Protein AF-A0A2J7TFN3-F1 (afdb_monomer_lite)

Radius of gyration: 22.94 Å; chains: 1; bounding box: 55×37×68 Å

Sequence (240 aa):
MAVKFVPRITWPKNELLLPPEYFGVTPPAGVAQGDIRYPNIVDVPEMMRLSPNTSAAQSGQLRIVDGLVTAAPTIRFADANAQWRRSSASGSEHGPWKFEFLGGDVFLDLEMAMYLAKSVDYNPKDDLSVQIFARIYEHELLHVLDEIDIATKWLPPQLLGEPTIGRYLVQGAPYVYGLGSSTALDQDFHDFIASIIVANVFNFWVTEKNRRARLRDAPAQYKIVQDQVDTLRQRQINRH

Secondary structure (DSSP, 8-state):
--EEEEEEEE-TT--SBP-HHHHT--PPTT--GGG-BPPEEE-HHHHHHH-TT--S--TT--S---EEEEEEEEEEETTHHHHEEEEESSSSTT--EEEEE--EEEEEEEEEEEEEEGGG---TT-HHHHHHHHHHHHHHHHHHHHHHHIIIIIHHHHHHHSHHHIIIIIS-PPEEE-SS-STTHHHHHHHHIIIIIIHHHHHHHHHHHHHHHHHHT-HHHHHHHHHHHHHHHHHHHTT-

Structure (mmCIF, N/CA/C/O backbone):
data_AF-A0A2J7TFN3-F1
#
_entry.id   AF-A0A2J7TFN3-F1
#
loop_
_atom_site.group_PDB
_atom_site.id
_atom_site.type_symbol
_atom_site.label_atom_id
_atom_site.label_alt_id
_atom_site.label_comp_id
_atom_site.label_asym_id
_atom_site.label_entity_id
_atom_site.label_seq_id
_atom_site.pdbx_PDB_ins_code
_atom_site.Cartn_x
_atom_site.Cartn_y
_atom_site.Cartn_z
_atom_site.occupancy
_atom_site.B_iso_or_equiv
_atom_site.auth_seq_id
_atom_site.auth_comp_id
_atom_site.auth_asym_id
_atom_site.auth_atom_id
_atom_site.pdbx_PDB_model_num
ATOM 1 N N . MET A 1 1 ? 10.624 -12.296 -22.489 1.00 60.09 1 MET A N 1
ATOM 2 C CA . MET A 1 1 ? 9.805 -12.840 -21.381 1.00 60.09 1 MET A CA 1
ATOM 3 C C . MET A 1 1 ? 8.914 -11.714 -20.874 1.00 60.09 1 MET A C 1
ATOM 5 O O . MET A 1 1 ? 9.323 -10.570 -21.000 1.00 60.09 1 MET A O 1
ATOM 9 N N . ALA A 1 2 ? 7.706 -11.996 -20.380 1.00 85.12 2 ALA A N 1
ATOM 10 C CA . ALA A 1 2 ? 6.790 -10.943 -19.924 1.00 85.12 2 ALA A CA 1
ATOM 11 C C . ALA A 1 2 ? 7.189 -10.404 -18.537 1.00 85.12 2 ALA A C 1
ATOM 13 O O . ALA A 1 2 ? 7.760 -11.137 -17.727 1.00 85.12 2 ALA A O 1
ATOM 14 N N . VAL A 1 3 ? 6.884 -9.133 -18.268 1.00 94.44 3 VAL A N 1
ATOM 15 C CA . VAL A 1 3 ? 6.904 -8.577 -16.909 1.00 94.44 3 VAL A CA 1
ATOM 16 C C . VAL A 1 3 ? 5.759 -9.163 -16.088 1.00 94.44 3 VAL A C 1
ATOM 18 O O . VAL A 1 3 ? 4.654 -9.352 -16.602 1.00 94.44 3 VAL A O 1
ATOM 21 N N . LYS A 1 4 ? 6.003 -9.414 -14.802 1.00 95.19 4 LYS A N 1
ATOM 22 C CA . LYS A 1 4 ? 4.954 -9.759 -13.841 1.00 95.19 4 LYS A CA 1
ATOM 23 C C . LYS A 1 4 ? 5.054 -8.850 -12.625 1.00 95.19 4 LYS A C 1
ATOM 25 O O . LYS A 1 4 ? 6.059 -8.858 -11.923 1.00 95.19 4 LYS A O 1
ATOM 30 N N . PHE A 1 5 ? 3.995 -8.094 -12.357 1.00 96.31 5 PHE A N 1
ATOM 31 C CA . PHE A 1 5 ? 3.886 -7.318 -11.126 1.00 96.31 5 PHE A CA 1
ATOM 32 C C . PHE A 1 5 ? 3.407 -8.225 -9.994 1.00 96.31 5 PHE A C 1
ATOM 34 O O . PHE A 1 5 ? 2.330 -8.817 -10.082 1.00 96.31 5 PHE A O 1
ATOM 41 N N . VAL A 1 6 ? 4.225 -8.364 -8.953 1.00 96.81 6 VAL A N 1
ATOM 42 C CA . VAL A 1 6 ? 3.970 -9.267 -7.828 1.00 96.81 6 VAL A CA 1
ATOM 43 C C . VAL A 1 6 ? 3.777 -8.435 -6.561 1.00 96.81 6 VAL A C 1
ATOM 45 O O . VAL A 1 6 ? 4.758 -7.906 -6.036 1.00 96.81 6 VAL A O 1
ATOM 48 N N . PRO A 1 7 ? 2.543 -8.295 -6.055 1.00 96.00 7 PRO A N 1
ATOM 49 C CA . PRO A 1 7 ? 2.302 -7.577 -4.812 1.00 96.00 7 PRO A CA 1
ATOM 50 C C . PRO A 1 7 ? 2.883 -8.340 -3.622 1.00 96.00 7 PRO A C 1
ATOM 52 O O . PRO A 1 7 ? 2.786 -9.567 -3.544 1.00 96.00 7 PRO A O 1
ATOM 55 N N . ARG A 1 8 ? 3.464 -7.605 -2.676 1.00 95.44 8 ARG A N 1
ATOM 56 C CA . ARG A 1 8 ? 3.967 -8.136 -1.409 1.00 95.44 8 ARG A CA 1
ATOM 57 C C . ARG A 1 8 ? 3.615 -7.176 -0.290 1.00 95.44 8 ARG A C 1
ATOM 59 O O . ARG A 1 8 ? 4.157 -6.084 -0.225 1.00 95.44 8 ARG A O 1
ATOM 66 N N . ILE A 1 9 ? 2.728 -7.599 0.597 1.00 95.06 9 ILE A N 1
ATOM 67 C CA . ILE A 1 9 ? 2.309 -6.800 1.747 1.00 95.06 9 ILE A CA 1
ATOM 68 C C . ILE A 1 9 ? 3.078 -7.280 2.974 1.00 95.06 9 ILE A C 1
ATOM 70 O O . ILE A 1 9 ? 3.187 -8.486 3.211 1.00 95.06 9 ILE A O 1
ATOM 74 N N . THR A 1 10 ? 3.635 -6.347 3.739 1.00 95.62 10 THR A N 1
ATOM 75 C CA . THR A 1 10 ? 4.372 -6.641 4.971 1.00 95.62 10 THR A CA 1
ATOM 76 C C . THR A 1 10 ? 3.932 -5.721 6.099 1.00 95.62 10 THR A C 1
ATOM 78 O O . THR A 1 10 ? 3.467 -4.608 5.877 1.00 95.62 10 THR A O 1
ATOM 81 N N . TRP A 1 11 ? 4.099 -6.197 7.332 1.00 96.94 11 TRP A N 1
ATOM 82 C CA . TRP A 1 11 ? 3.678 -5.501 8.548 1.00 96.94 11 TRP A CA 1
ATOM 83 C C . TRP A 1 11 ? 4.830 -5.399 9.555 1.00 96.94 11 TRP A C 1
ATOM 85 O O . TRP A 1 11 ? 4.718 -5.909 10.670 1.00 96.94 11 TRP A O 1
ATOM 95 N N . PRO A 1 12 ? 5.964 -4.771 9.191 1.00 94.50 12 PRO A N 1
ATOM 96 C CA . PRO A 1 12 ? 7.177 -4.801 10.014 1.00 94.50 12 PRO A CA 1
ATOM 97 C C . PRO A 1 12 ? 7.008 -4.119 11.380 1.00 94.50 12 PRO A C 1
ATOM 99 O O . PRO A 1 12 ? 7.827 -4.308 12.271 1.00 94.50 12 PRO A O 1
ATOM 102 N N . LYS A 1 13 ? 5.958 -3.305 11.550 1.00 92.88 13 LYS A N 1
ATOM 103 C CA . LYS A 1 13 ? 5.662 -2.579 12.792 1.00 92.88 13 LYS A CA 1
ATOM 104 C C . LYS A 1 13 ? 4.459 -3.134 13.553 1.00 92.88 13 LYS A C 1
ATOM 106 O O . LYS A 1 13 ? 4.170 -2.637 14.632 1.00 92.88 13 LYS A O 1
ATOM 111 N N . ASN A 1 14 ? 3.742 -4.115 13.009 1.00 95.19 14 ASN A N 1
ATOM 112 C CA . ASN A 1 14 ? 2.537 -4.685 13.613 1.00 95.19 14 ASN A CA 1
ATOM 113 C C . ASN A 1 14 ? 2.568 -6.216 13.465 1.00 95.19 14 ASN A C 1
ATOM 115 O O . ASN A 1 14 ? 1.788 -6.811 12.723 1.00 95.19 14 ASN A O 1
ATOM 119 N N . GLU A 1 15 ? 3.517 -6.865 14.142 1.00 91.31 15 GLU A N 1
ATOM 120 C CA . GLU A 1 15 ? 3.746 -8.309 13.991 1.00 91.31 15 GLU A CA 1
ATOM 121 C C . GLU A 1 15 ? 2.626 -9.157 14.609 1.00 91.31 15 GLU A C 1
ATOM 123 O O . GLU A 1 15 ? 2.295 -10.227 14.094 1.00 91.31 15 GLU A O 1
ATOM 128 N N . LEU A 1 16 ? 2.010 -8.663 15.686 1.00 94.31 16 LEU A N 1
ATOM 129 C CA . LEU A 1 16 ? 0.957 -9.369 16.405 1.00 94.31 16 LEU A CA 1
ATOM 130 C C . LEU A 1 16 ? -0.357 -9.344 15.621 1.00 94.31 16 LEU A C 1
ATOM 132 O O . LEU A 1 16 ? -0.774 -8.307 15.107 1.00 94.31 16 LEU A O 1
ATOM 136 N N . LEU A 1 17 ? -1.030 -10.491 15.565 1.00 95.06 17 LEU A N 1
ATOM 137 C CA . LEU A 1 17 ? -2.401 -10.582 15.075 1.00 95.06 17 LEU A CA 1
ATOM 138 C C . LEU A 1 17 ? -3.367 -10.181 16.187 1.00 95.06 17 LEU A C 1
ATOM 140 O O . LEU A 1 17 ? -3.150 -10.513 17.354 1.00 95.06 17 LEU A O 1
ATOM 144 N N . LEU A 1 18 ? -4.444 -9.495 15.819 1.00 93.00 18 LEU A N 1
ATOM 145 C CA . LEU A 1 18 ? -5.549 -9.222 16.725 1.00 93.00 18 LEU A CA 1
ATOM 146 C C . LEU A 1 18 ? -6.636 -10.287 16.506 1.00 93.00 18 LEU A C 1
ATOM 148 O O . LEU A 1 18 ? -7.056 -10.458 15.366 1.00 93.00 18 LEU A O 1
ATOM 152 N N . PRO A 1 19 ? -7.090 -11.010 17.548 1.00 92.06 19 PRO A N 1
ATOM 153 C CA . PRO A 1 19 ? -8.250 -11.899 17.460 1.00 92.06 19 PRO A CA 1
ATOM 154 C C . PRO A 1 19 ? -9.544 -11.061 17.496 1.00 92.06 19 PRO A C 1
ATOM 156 O O . PRO A 1 19 ? -9.939 -10.613 18.578 1.00 92.06 19 PRO A O 1
ATOM 159 N N . PRO A 1 20 ? -10.193 -10.774 16.349 1.00 89.94 20 PRO A N 1
ATOM 160 C CA . PRO A 1 20 ? -11.285 -9.797 16.280 1.00 89.94 20 PRO A CA 1
ATOM 161 C C . PRO A 1 20 ? -12.484 -10.171 17.161 1.00 89.94 20 PRO A C 1
ATOM 163 O O . PRO A 1 20 ? -13.108 -9.299 17.770 1.00 89.94 20 PRO A O 1
ATOM 166 N N . GLU A 1 21 ? -12.754 -11.466 17.311 1.00 90.75 21 GLU A N 1
ATOM 167 C CA . GLU A 1 21 ? -13.831 -12.009 18.133 1.00 90.75 21 GLU A CA 1
ATOM 168 C C . GLU A 1 21 ? -13.731 -11.624 19.616 1.00 90.75 21 GLU A C 1
ATOM 170 O O . GLU A 1 21 ? -14.761 -11.461 20.268 1.00 90.75 21 GLU A O 1
ATOM 175 N N . TYR A 1 22 ? -12.524 -11.413 20.154 1.00 88.06 22 TYR A N 1
ATOM 176 C CA . TYR A 1 22 ? -12.338 -11.025 21.560 1.00 88.06 22 TYR A CA 1
ATOM 177 C C . TYR A 1 22 ? -12.757 -9.583 21.838 1.00 88.06 22 TYR A C 1
ATOM 179 O O . TYR A 1 22 ? -13.051 -9.234 22.980 1.00 88.06 22 TYR A O 1
ATOM 187 N N . PHE A 1 23 ? -12.806 -8.761 20.793 1.00 89.50 23 PHE A N 1
ATOM 188 C CA . PHE A 1 23 ? -13.141 -7.344 20.872 1.00 89.50 23 PHE A CA 1
ATOM 189 C C . PHE A 1 23 ? -14.512 -7.037 20.263 1.00 89.50 23 PHE A C 1
ATOM 191 O O . PHE A 1 23 ? -14.943 -5.890 20.286 1.00 89.50 23 PHE A O 1
ATOM 198 N N . GLY A 1 24 ? -15.206 -8.042 19.713 1.00 89.88 24 GLY A N 1
ATOM 199 C CA . GLY A 1 24 ? -16.439 -7.826 18.955 1.00 89.88 24 GLY A CA 1
ATOM 200 C C . GLY A 1 24 ? -16.216 -7.055 17.651 1.00 89.88 24 GLY A C 1
ATOM 201 O O . GLY A 1 24 ? -17.143 -6.418 17.160 1.00 89.88 24 GLY A O 1
ATOM 202 N N . VAL A 1 25 ? -14.997 -7.093 17.106 1.00 92.44 25 VAL A N 1
ATOM 203 C CA . VAL A 1 25 ? -14.658 -6.488 15.815 1.00 92.44 25 VAL A CA 1
ATOM 204 C C . VAL A 1 25 ? -15.245 -7.346 14.702 1.00 92.44 25 VAL A C 1
ATOM 206 O O . VAL A 1 25 ? -15.079 -8.566 14.696 1.00 92.44 25 VAL A O 1
ATOM 209 N N . THR A 1 26 ? -15.873 -6.701 13.724 1.00 92.94 26 THR A N 1
ATOM 210 C CA . THR A 1 26 ? -16.338 -7.325 12.483 1.00 92.94 26 THR A CA 1
ATOM 211 C C . THR A 1 26 ? -15.432 -6.895 11.326 1.00 92.94 26 THR A C 1
ATOM 213 O O . THR A 1 26 ? -15.633 -5.815 10.765 1.00 92.94 26 THR A O 1
ATOM 216 N N . PRO A 1 27 ? -14.422 -7.703 10.942 1.00 91.88 27 PRO A N 1
ATOM 217 C CA . PRO A 1 27 ? -13.523 -7.341 9.856 1.00 91.88 27 PRO A CA 1
ATOM 218 C C . PRO A 1 27 ? -14.284 -7.151 8.535 1.00 91.88 27 PRO A C 1
ATOM 220 O O . PRO A 1 27 ? -15.170 -7.954 8.220 1.00 91.88 27 PRO A O 1
ATOM 223 N N . PRO A 1 28 ? -13.941 -6.133 7.728 1.00 91.62 28 PRO A N 1
ATOM 224 C CA . PRO A 1 28 ? -14.516 -5.960 6.403 1.00 91.62 28 PRO A CA 1
ATOM 225 C C . PRO A 1 28 ? -14.281 -7.189 5.520 1.00 91.62 28 PRO A C 1
ATOM 227 O O . PRO A 1 28 ? -13.204 -7.793 5.528 1.00 91.62 28 PRO A O 1
ATOM 230 N N . ALA A 1 29 ? -15.278 -7.535 4.703 1.00 90.06 29 ALA A N 1
ATOM 231 C CA . ALA A 1 29 ? -15.142 -8.621 3.743 1.00 90.06 29 ALA A CA 1
ATOM 232 C C . ALA A 1 29 ? -13.956 -8.360 2.798 1.00 90.06 29 ALA A C 1
ATOM 234 O O . ALA A 1 29 ? -13.870 -7.307 2.167 1.00 90.06 29 ALA A O 1
ATOM 235 N N . GLY A 1 30 ? -13.053 -9.336 2.686 1.00 87.56 30 GLY A N 1
ATOM 236 C CA . GLY A 1 30 ? -11.849 -9.236 1.858 1.00 87.56 30 GLY A CA 1
ATOM 237 C C . GLY A 1 30 ? -10.565 -8.908 2.623 1.00 87.56 30 GLY A C 1
ATOM 238 O O . GLY A 1 30 ? -9.495 -9.059 2.038 1.00 87.56 30 GLY A O 1
ATOM 239 N N . VAL A 1 31 ? -10.640 -8.543 3.908 1.00 91.50 31 VAL A N 1
ATOM 240 C CA . VAL A 1 31 ? -9.460 -8.501 4.787 1.00 91.50 31 VAL A CA 1
ATOM 241 C C . VAL A 1 31 ? -9.150 -9.923 5.252 1.00 91.50 31 VAL A C 1
ATOM 243 O O . VAL A 1 31 ? -9.994 -10.587 5.854 1.00 91.50 31 VAL A O 1
ATOM 246 N N . ALA A 1 32 ? -7.952 -10.422 4.946 1.00 92.31 32 ALA A N 1
ATOM 247 C CA . ALA A 1 32 ? -7.531 -11.747 5.385 1.00 92.31 32 ALA A CA 1
ATOM 248 C C . ALA A 1 32 ? -7.128 -11.730 6.866 1.00 92.31 32 ALA A C 1
ATOM 250 O O . ALA A 1 32 ? -6.640 -10.723 7.370 1.00 92.31 32 ALA A O 1
ATOM 251 N N . GLN A 1 33 ? -7.236 -12.873 7.553 1.00 91.31 33 GLN A N 1
ATOM 252 C CA . GLN A 1 33 ? -6.844 -12.992 8.967 1.00 91.31 33 GLN A CA 1
ATOM 253 C C . GLN A 1 33 ? -5.397 -12.532 9.222 1.00 91.31 33 GLN A C 1
ATOM 255 O O . GLN A 1 33 ? -5.099 -11.951 10.260 1.00 91.31 33 GLN A O 1
ATOM 260 N N . GLY A 1 34 ? -4.502 -12.765 8.256 1.00 92.56 34 GLY A N 1
ATOM 261 C CA . GLY A 1 34 ? -3.103 -12.340 8.318 1.00 92.56 34 GLY A CA 1
ATOM 262 C C . GLY A 1 34 ? -2.882 -10.827 8.212 1.00 92.56 34 GLY A C 1
ATOM 263 O O . GLY A 1 34 ? -1.758 -10.383 8.425 1.00 92.56 34 GLY A O 1
ATOM 264 N N . ASP A 1 35 ? -3.917 -10.044 7.911 1.00 93.81 35 ASP A N 1
ATOM 265 C CA . ASP A 1 35 ? -3.875 -8.581 7.809 1.00 93.81 35 ASP A CA 1
ATOM 266 C C . ASP A 1 35 ? -4.625 -7.888 8.957 1.00 93.81 35 ASP A C 1
ATOM 268 O O . ASP A 1 35 ? -4.591 -6.666 9.084 1.00 93.81 35 ASP A O 1
ATOM 272 N N . ILE A 1 36 ? -5.252 -8.667 9.844 1.00 95.44 36 ILE A N 1
ATOM 273 C CA . ILE A 1 36 ? -5.890 -8.178 11.069 1.00 95.44 36 ILE A CA 1
ATOM 274 C C . ILE A 1 36 ? -4.808 -8.068 12.147 1.00 95.44 36 ILE A C 1
ATOM 276 O O . ILE A 1 36 ? -4.563 -8.988 12.933 1.00 95.44 36 ILE A O 1
ATOM 280 N N . ARG A 1 37 ? -4.081 -6.948 12.128 1.00 95.94 37 ARG A N 1
ATOM 281 C CA . ARG A 1 37 ? -2.941 -6.705 13.019 1.00 95.94 37 ARG A CA 1
ATOM 282 C C . ARG A 1 37 ? -3.322 -5.929 14.265 1.00 95.94 37 ARG A C 1
ATOM 284 O O . ARG A 1 37 ? -4.143 -5.019 14.205 1.00 95.94 37 ARG A O 1
ATOM 291 N N . TYR A 1 38 ? -2.676 -6.239 15.382 1.00 94.94 38 TYR A N 1
ATOM 292 C CA . TYR A 1 38 ? -2.790 -5.424 16.582 1.00 94.94 38 TYR A CA 1
ATOM 293 C C . TYR A 1 38 ? -2.214 -4.025 16.305 1.00 94.94 38 TYR A C 1
ATOM 295 O O . TYR A 1 38 ? -1.090 -3.926 15.794 1.00 94.94 38 TYR A O 1
ATOM 303 N N . PRO A 1 39 ? -2.956 -2.944 16.592 1.00 95.19 39 PRO A N 1
ATOM 304 C CA . PRO A 1 39 ? -2.498 -1.597 16.300 1.00 95.19 39 PRO A CA 1
ATOM 305 C C . PRO A 1 39 ? -1.402 -1.170 17.278 1.00 95.19 39 PRO A C 1
ATOM 307 O O . PRO A 1 39 ? -1.379 -1.576 18.439 1.00 95.19 39 PRO A O 1
ATOM 310 N N . ASN A 1 40 ? -0.513 -0.293 16.829 1.00 95.38 40 ASN A N 1
ATOM 311 C CA . ASN A 1 40 ? 0.423 0.379 17.718 1.00 95.38 40 ASN A CA 1
ATOM 312 C C . ASN A 1 40 ? -0.313 1.494 18.459 1.00 95.38 40 ASN A C 1
ATOM 314 O O . ASN A 1 40 ? -0.828 2.420 17.833 1.00 95.38 40 ASN A O 1
ATOM 318 N N . ILE A 1 41 ? -0.351 1.417 19.786 1.00 94.69 41 ILE A N 1
ATOM 319 C CA . ILE A 1 41 ? -0.949 2.468 20.608 1.00 94.69 41 ILE A CA 1
ATOM 320 C C . ILE A 1 41 ? 0.064 3.596 20.782 1.00 94.69 41 ILE A C 1
ATOM 322 O O . ILE A 1 41 ? 1.162 3.383 21.298 1.00 94.69 41 ILE A O 1
ATOM 326 N N . VAL A 1 42 ? -0.304 4.798 20.349 1.00 92.88 42 VAL A N 1
ATOM 327 C CA . VAL A 1 42 ? 0.586 5.965 20.310 1.00 92.88 42 VAL A CA 1
ATOM 328 C C . VAL A 1 42 ? -0.085 7.200 20.905 1.00 92.88 42 VAL A C 1
ATOM 330 O O . VAL A 1 42 ? -1.311 7.295 20.989 1.00 92.88 42 VAL A O 1
ATOM 333 N N . ASP A 1 43 ? 0.713 8.158 21.367 1.00 89.00 43 ASP A N 1
ATOM 334 C CA . ASP A 1 43 ? 0.193 9.436 21.844 1.00 89.00 43 ASP A CA 1
ATOM 335 C C . ASP A 1 43 ? -0.120 10.404 20.686 1.00 89.00 43 ASP A C 1
ATOM 337 O O . ASP A 1 43 ? 0.184 10.153 19.519 1.00 89.00 43 ASP A O 1
ATOM 341 N N . VAL A 1 44 ? -0.789 11.517 21.005 1.00 82.50 44 VAL A N 1
ATOM 342 C CA . VAL A 1 44 ? -1.185 12.528 20.009 1.00 82.50 44 VAL A CA 1
ATOM 343 C C . VAL A 1 44 ? 0.026 13.150 19.291 1.00 82.50 44 VAL A C 1
ATOM 345 O O . VAL A 1 44 ? -0.040 13.277 18.067 1.00 82.50 44 VAL A O 1
ATOM 348 N N . PRO A 1 45 ? 1.131 13.520 19.976 1.00 84.25 45 PRO A N 1
ATOM 349 C CA . PRO A 1 45 ? 2.339 13.991 19.298 1.00 84.25 45 PRO A CA 1
ATOM 350 C C . PRO A 1 45 ? 2.879 13.006 18.258 1.00 84.25 45 PRO A C 1
ATOM 352 O O . PRO A 1 45 ? 3.194 13.414 17.138 1.00 84.25 45 PRO A O 1
ATOM 355 N N . GLU A 1 46 ? 2.945 11.717 18.590 1.00 88.00 46 GLU A N 1
ATOM 356 C CA . GLU A 1 46 ? 3.412 10.692 17.660 1.00 88.00 46 GLU A CA 1
ATOM 357 C C . GLU A 1 46 ? 2.430 10.493 16.495 1.00 88.00 46 GLU A C 1
ATOM 359 O O . GLU A 1 46 ? 2.863 10.446 15.344 1.00 88.00 46 GLU A O 1
ATOM 364 N N . MET A 1 47 ? 1.114 10.495 16.743 1.00 85.88 47 MET A N 1
ATOM 365 C CA . MET A 1 47 ? 0.099 10.480 15.673 1.00 85.88 47 MET A CA 1
ATOM 366 C C . MET A 1 47 ? 0.272 11.647 14.694 1.00 85.88 47 MET A C 1
ATOM 368 O O . MET A 1 47 ? 0.241 11.452 13.478 1.00 85.88 47 MET A O 1
ATOM 372 N N . MET A 1 48 ? 0.505 12.860 15.204 1.00 80.12 48 MET A N 1
ATOM 373 C CA . MET A 1 48 ? 0.753 14.037 14.367 1.00 80.12 48 MET A CA 1
ATOM 374 C C . MET A 1 48 ? 2.046 13.909 13.557 1.00 80.12 48 MET A C 1
ATOM 376 O O . MET A 1 48 ? 2.081 14.308 12.394 1.00 80.12 48 MET A O 1
ATOM 380 N N . ARG A 1 49 ? 3.102 13.332 14.143 1.00 84.31 49 ARG A N 1
ATOM 381 C CA . ARG A 1 49 ? 4.373 13.076 13.449 1.00 84.31 49 ARG A CA 1
ATOM 382 C C . ARG A 1 49 ? 4.213 12.053 12.324 1.00 84.31 49 ARG A C 1
ATOM 384 O O . ARG A 1 49 ? 4.839 12.196 11.276 1.00 84.31 49 ARG A O 1
ATOM 391 N N . LEU A 1 50 ? 3.389 11.030 12.541 1.00 83.00 50 LEU A N 1
ATOM 392 C CA . LEU A 1 50 ? 3.096 9.977 11.566 1.00 83.00 50 LEU A CA 1
ATOM 393 C C . LEU A 1 50 ? 2.146 10.445 10.450 1.00 83.00 50 LEU A C 1
ATOM 395 O O . LEU A 1 50 ? 2.155 9.861 9.367 1.00 83.00 50 LEU A O 1
ATOM 399 N N . SER A 1 51 ? 1.385 11.521 10.680 1.00 75.25 51 SER A N 1
ATOM 400 C CA . SER A 1 51 ? 0.477 12.143 9.710 1.00 75.25 51 SER A CA 1
ATOM 401 C C . SER A 1 51 ? 0.857 13.611 9.417 1.00 75.25 51 SER A C 1
ATOM 403 O O . SER A 1 51 ? 0.113 14.544 9.737 1.00 75.25 51 SER A O 1
ATOM 405 N N . PRO A 1 52 ? 2.005 13.872 8.764 1.00 54.53 52 PRO A N 1
ATOM 406 C CA . PRO A 1 52 ? 2.492 15.237 8.537 1.00 54.53 52 PRO A CA 1
ATOM 407 C C . PRO A 1 52 ? 1.590 16.084 7.616 1.00 54.53 52 PRO A C 1
ATOM 409 O O . PRO A 1 52 ? 1.706 17.304 7.601 1.00 54.53 52 PRO A O 1
ATOM 412 N N . ASN A 1 53 ? 0.653 15.467 6.882 1.00 48.59 53 ASN A N 1
ATOM 413 C CA . ASN A 1 53 ? -0.279 16.160 5.980 1.00 48.59 53 ASN A CA 1
ATOM 414 C C . ASN A 1 53 ? -1.664 16.441 6.589 1.00 48.59 53 ASN A C 1
ATOM 416 O O . ASN A 1 53 ? -2.502 17.041 5.922 1.00 48.59 53 ASN A O 1
ATOM 420 N N . THR A 1 54 ? -1.916 16.073 7.850 1.00 48.91 54 THR A N 1
ATOM 421 C CA . THR A 1 54 ? -3.113 16.553 8.581 1.00 48.91 54 THR A CA 1
ATOM 422 C C . THR A 1 54 ? -2.946 17.977 9.130 1.00 48.91 54 THR A C 1
ATOM 424 O O . THR A 1 54 ? -3.841 18.520 9.775 1.00 48.91 54 THR A O 1
ATOM 427 N N . SER A 1 55 ? -1.812 18.624 8.849 1.00 32.72 55 SER A N 1
ATOM 428 C CA . SER A 1 55 ? -1.477 19.986 9.267 1.00 32.72 55 SER A CA 1
ATOM 429 C C . SER A 1 55 ? -2.074 21.062 8.351 1.00 32.72 55 SER A C 1
ATOM 431 O O . SER A 1 55 ? -1.348 21.819 7.720 1.00 32.72 55 SER A O 1
ATOM 433 N N . ALA A 1 56 ? -3.399 21.154 8.291 1.00 32.97 56 ALA A N 1
ATOM 434 C CA . ALA A 1 56 ? -4.127 22.404 8.068 1.00 32.97 56 ALA A CA 1
ATOM 435 C C . ALA A 1 56 ? -5.609 22.108 8.276 1.00 32.97 56 ALA A C 1
ATOM 437 O O . ALA A 1 56 ? -6.232 21.444 7.453 1.00 32.97 56 ALA A O 1
ATOM 438 N N . ALA A 1 57 ? -6.168 22.613 9.374 1.00 35.38 57 ALA A N 1
ATOM 439 C CA . ALA A 1 57 ? -7.601 22.642 9.604 1.00 35.38 57 ALA A CA 1
ATOM 440 C C . ALA A 1 57 ? -8.289 23.416 8.465 1.00 35.38 57 ALA A C 1
ATOM 442 O O . ALA A 1 57 ? -8.488 24.628 8.541 1.00 35.38 57 ALA A O 1
ATOM 443 N N . GLN A 1 58 ? -8.646 22.717 7.389 1.00 31.36 58 GLN A N 1
ATOM 444 C CA . GLN A 1 58 ? -9.715 23.152 6.510 1.00 31.36 58 GLN A CA 1
ATOM 445 C C . GLN A 1 58 ? -11.009 22.928 7.290 1.00 31.36 58 GLN A C 1
ATOM 447 O O . GLN A 1 58 ? -11.278 21.834 7.789 1.00 31.36 58 GLN A O 1
ATOM 452 N N . SER A 1 59 ? -11.748 24.016 7.485 1.00 33.75 59 SER A N 1
ATOM 453 C CA . SER A 1 59 ? -12.998 24.090 8.239 1.00 33.75 59 SER A CA 1
ATOM 454 C C . SER A 1 59 ? -13.880 22.853 8.013 1.00 33.75 59 SER A C 1
ATOM 456 O O . SER A 1 59 ? -14.397 22.669 6.911 1.00 33.75 59 SER A O 1
ATOM 458 N N . GLY A 1 60 ? -14.047 22.017 9.044 1.00 36.88 60 GLY A N 1
ATOM 459 C CA . GLY A 1 60 ? -14.911 20.830 8.997 1.00 36.88 60 GLY A CA 1
ATOM 460 C C . GLY A 1 60 ? -14.257 19.497 9.376 1.00 36.88 60 GLY A C 1
ATOM 461 O O . GLY A 1 60 ? -14.977 18.509 9.493 1.00 36.88 60 GLY A O 1
ATOM 462 N N . GLN A 1 61 ? -12.939 19.443 9.589 1.00 38.19 61 GLN A N 1
ATOM 463 C CA . GLN A 1 61 ? -12.263 18.244 10.104 1.00 38.19 61 GLN A CA 1
ATOM 464 C C . GLN A 1 61 ? -12.176 18.219 11.640 1.00 38.19 61 GLN A C 1
ATOM 466 O O . GLN A 1 61 ? -12.225 19.254 12.305 1.00 38.19 61 GLN A O 1
ATOM 471 N N . LEU A 1 62 ? -12.094 17.002 12.182 1.00 41.97 62 LEU A N 1
ATOM 472 C CA . LEU A 1 62 ? -12.064 16.659 13.603 1.00 41.97 62 LEU A CA 1
ATOM 473 C C . LEU A 1 62 ? -11.078 17.456 14.461 1.00 41.97 62 LEU A C 1
ATOM 475 O O . LEU A 1 62 ? -10.026 17.906 14.020 1.00 41.97 62 LEU A O 1
ATOM 479 N N . ARG A 1 63 ? -11.378 17.469 15.763 1.00 46.06 63 ARG A N 1
ATOM 480 C CA . ARG A 1 63 ? -10.491 17.958 16.821 1.00 46.06 63 ARG A CA 1
ATOM 481 C C . ARG A 1 63 ? -9.352 16.973 17.172 1.00 46.06 63 ARG A C 1
ATOM 483 O O . ARG A 1 63 ? -8.357 17.428 17.725 1.00 46.06 63 ARG A O 1
ATOM 490 N N . ILE A 1 64 ? -9.490 15.663 16.895 1.00 58.75 64 ILE A N 1
ATOM 491 C CA . ILE A 1 64 ? -8.523 14.586 17.227 1.00 58.75 64 ILE A CA 1
ATOM 492 C C . ILE A 1 64 ? -8.630 13.450 16.189 1.00 58.75 64 ILE A C 1
ATOM 494 O O . ILE A 1 64 ? -9.741 13.030 15.890 1.00 58.75 64 ILE A O 1
ATOM 498 N N . VAL A 1 65 ? -7.503 12.950 15.665 1.00 69.31 65 VAL A N 1
ATOM 499 C CA . VAL A 1 65 ? -7.428 11.736 14.824 1.00 69.31 65 VAL A CA 1
ATOM 500 C C . VAL A 1 65 ? -7.216 10.525 15.735 1.00 69.31 65 VAL A C 1
ATOM 502 O O . VAL A 1 65 ? -6.175 10.424 16.380 1.00 69.31 65 VAL A O 1
ATOM 505 N N . ASP A 1 66 ? -8.204 9.633 15.807 1.00 82.75 66 ASP A N 1
ATOM 506 C CA . ASP A 1 66 ? -8.209 8.489 16.732 1.00 82.75 66 ASP A CA 1
ATOM 507 C C . ASP A 1 66 ? -7.529 7.220 16.157 1.00 82.75 66 ASP A C 1
ATOM 509 O O . ASP A 1 66 ? -7.140 6.334 16.921 1.00 82.75 66 ASP A O 1
ATOM 513 N N . GLY A 1 67 ? -7.325 7.150 14.836 1.00 87.81 67 GLY A N 1
ATOM 514 C CA . GLY A 1 67 ? -6.689 6.028 14.139 1.00 87.81 67 GLY A CA 1
ATOM 515 C C . GLY A 1 67 ? -5.974 6.450 12.852 1.00 87.81 67 GLY A C 1
ATOM 516 O O . GLY A 1 67 ? -6.262 7.506 12.285 1.00 87.81 67 GLY A O 1
ATOM 517 N N . LEU A 1 68 ? -4.959 5.677 12.458 1.00 90.00 68 LEU A N 1
ATOM 518 C CA . LEU A 1 68 ? -4.157 5.915 11.259 1.00 90.00 68 LEU A CA 1
ATOM 519 C C . LEU A 1 68 ? -3.599 4.602 10.700 1.00 90.00 68 LEU A C 1
ATOM 521 O O . LEU A 1 68 ? -2.836 3.900 11.369 1.00 90.00 68 LEU A O 1
ATOM 525 N N . VAL A 1 69 ? -3.859 4.348 9.419 1.00 91.94 69 VAL A N 1
ATOM 526 C CA . VAL A 1 69 ? -3.133 3.356 8.617 1.00 91.94 69 VAL A CA 1
ATOM 527 C C . VAL A 1 69 ? -2.133 4.059 7.705 1.00 91.94 69 VAL A C 1
ATOM 529 O O . VAL A 1 69 ? -2.483 4.941 6.918 1.00 91.94 69 VAL A O 1
ATOM 532 N N . THR A 1 70 ? -0.868 3.653 7.788 1.00 91.94 70 THR A N 1
ATOM 533 C CA . THR A 1 70 ? 0.183 4.101 6.874 1.00 91.94 70 THR A CA 1
ATOM 534 C C . THR A 1 70 ? 0.605 2.972 5.950 1.00 91.94 70 THR A C 1
ATOM 536 O O . THR A 1 70 ? 0.550 1.791 6.293 1.00 91.94 70 THR A O 1
ATOM 539 N N . ALA A 1 71 ? 1.019 3.363 4.751 1.00 92.06 71 ALA A N 1
ATOM 540 C CA . ALA A 1 71 ? 1.489 2.458 3.724 1.00 92.06 71 ALA A CA 1
ATOM 541 C C . ALA A 1 71 ? 2.658 3.121 2.993 1.00 92.06 71 ALA A C 1
ATOM 543 O O . ALA A 1 71 ? 2.535 4.261 2.531 1.00 92.06 71 ALA A O 1
ATOM 544 N N . ALA A 1 72 ? 3.787 2.422 2.928 1.00 91.31 72 ALA A N 1
ATOM 545 C CA . ALA A 1 72 ? 5.000 2.848 2.247 1.00 91.31 72 ALA A CA 1
ATOM 546 C C . ALA A 1 72 ? 5.255 1.902 1.065 1.00 91.31 72 ALA A C 1
ATOM 548 O O . ALA A 1 72 ? 5.843 0.831 1.243 1.00 91.31 72 ALA A O 1
ATOM 549 N N . PRO A 1 73 ? 4.763 2.246 -0.137 1.00 91.81 73 PRO A N 1
ATOM 550 C CA . PRO A 1 73 ? 5.017 1.440 -1.314 1.00 91.81 73 PRO A CA 1
ATOM 551 C C . PRO A 1 73 ? 6.486 1.586 -1.728 1.00 91.81 73 PRO A C 1
ATOM 553 O O . PRO A 1 73 ? 7.069 2.668 -1.670 1.00 91.81 73 PRO A O 1
ATOM 556 N N . THR A 1 74 ? 7.076 0.499 -2.199 1.00 93.62 74 THR A N 1
ATOM 557 C CA . THR A 1 74 ? 8.397 0.439 -2.819 1.00 93.62 74 THR A CA 1
ATOM 558 C C . THR A 1 74 ? 8.364 -0.548 -3.981 1.00 93.62 74 THR A C 1
ATOM 560 O O . THR A 1 74 ? 7.442 -1.355 -4.122 1.00 93.62 74 THR A O 1
ATOM 563 N N . ILE A 1 75 ? 9.354 -0.453 -4.864 1.00 94.25 75 ILE A N 1
ATOM 564 C CA . ILE A 1 75 ? 9.463 -1.335 -6.023 1.00 94.25 75 ILE A CA 1
ATOM 565 C C . ILE A 1 75 ? 10.819 -1.992 -6.001 1.00 94.25 75 ILE A C 1
ATOM 567 O O . ILE A 1 75 ? 11.840 -1.332 -5.800 1.00 94.25 75 ILE A O 1
ATOM 571 N N . ARG A 1 76 ? 10.827 -3.292 -6.273 1.00 94.25 76 ARG A N 1
ATOM 572 C CA . ARG A 1 76 ? 12.054 -4.067 -6.348 1.00 94.25 76 ARG A CA 1
ATOM 573 C C . ARG A 1 76 ? 12.008 -5.024 -7.525 1.00 94.25 76 ARG A C 1
ATOM 575 O O . ARG A 1 76 ? 11.064 -5.786 -7.697 1.00 94.25 76 ARG A O 1
ATOM 582 N N . PHE A 1 77 ? 13.067 -5.014 -8.315 1.00 94.62 77 PHE A N 1
ATOM 583 C CA . PHE A 1 77 ? 13.303 -6.016 -9.347 1.00 94.62 77 PHE A CA 1
ATOM 584 C C . PHE A 1 77 ? 13.840 -7.291 -8.683 1.00 94.62 77 PHE A C 1
ATOM 586 O O . PHE A 1 77 ? 14.662 -7.203 -7.769 1.00 94.62 77 PHE A O 1
ATOM 593 N N . ALA A 1 78 ? 13.346 -8.462 -9.086 1.00 94.62 78 ALA A N 1
ATOM 594 C CA . ALA A 1 78 ? 13.784 -9.749 -8.545 1.00 94.62 78 ALA A CA 1
ATOM 595 C C . ALA A 1 78 ? 15.299 -9.972 -8.668 1.00 94.62 78 ALA A C 1
ATOM 597 O O . ALA A 1 78 ? 15.930 -10.409 -7.710 1.00 94.62 78 ALA A O 1
ATOM 598 N N . ASP A 1 79 ? 15.865 -9.618 -9.818 1.00 93.62 79 ASP A N 1
ATOM 599 C CA . ASP A 1 79 ? 17.299 -9.552 -10.074 1.00 93.62 79 ASP A CA 1
ATOM 600 C C . ASP A 1 79 ? 17.547 -8.426 -11.082 1.00 93.62 79 ASP A C 1
ATOM 602 O O . ASP A 1 79 ? 17.476 -8.619 -12.294 1.00 93.62 79 ASP A O 1
ATOM 606 N N . ALA A 1 80 ? 17.814 -7.218 -10.585 1.00 90.12 80 ALA A N 1
ATOM 607 C CA . ALA A 1 80 ? 17.999 -6.054 -11.448 1.00 90.12 80 ALA A CA 1
ATOM 608 C C . ALA A 1 80 ? 19.100 -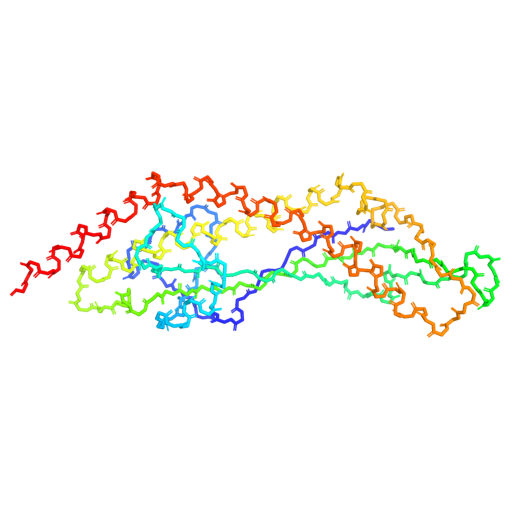6.262 -12.507 1.00 90.12 80 ALA A C 1
ATOM 610 O O . ALA A 1 80 ? 18.966 -5.750 -13.616 1.00 90.12 80 ALA A O 1
ATOM 611 N N . ASN A 1 81 ? 20.146 -7.038 -12.203 1.00 89.38 81 ASN A N 1
ATOM 612 C CA . ASN A 1 81 ? 21.258 -7.274 -13.124 1.00 89.38 81 ASN A CA 1
ATOM 613 C C . ASN A 1 81 ? 20.891 -8.274 -14.226 1.00 89.38 81 ASN A C 1
ATOM 615 O O . ASN A 1 81 ? 21.322 -8.112 -15.365 1.00 89.38 81 ASN A O 1
ATOM 619 N N . ALA A 1 82 ? 20.079 -9.286 -13.913 1.00 92.06 82 ALA A N 1
ATOM 620 C CA . ALA A 1 82 ? 19.572 -10.224 -14.915 1.00 92.06 82 ALA A CA 1
ATOM 621 C C . ALA A 1 82 ? 18.387 -9.661 -15.716 1.00 92.06 82 ALA A C 1
ATOM 623 O O . ALA A 1 82 ? 18.156 -10.065 -16.855 1.00 92.06 82 ALA A O 1
ATOM 624 N N . GLN A 1 83 ? 17.624 -8.735 -15.133 1.00 95.06 83 GLN A N 1
ATOM 625 C CA . GLN A 1 83 ? 16.418 -8.177 -15.744 1.00 95.06 83 GLN A CA 1
ATOM 626 C C . GLN A 1 83 ? 16.683 -6.946 -16.610 1.00 95.06 83 GLN A C 1
ATOM 628 O O . GLN A 1 83 ? 15.832 -6.599 -17.426 1.00 95.06 83 GLN A O 1
ATOM 633 N N . TRP A 1 84 ? 17.837 -6.290 -16.469 1.00 93.62 84 TRP A N 1
ATOM 634 C CA . TRP A 1 84 ? 18.183 -5.104 -17.246 1.00 93.62 84 TRP A CA 1
ATOM 635 C C . TRP A 1 84 ? 19.463 -5.302 -18.042 1.00 93.62 84 TRP A C 1
ATOM 637 O O . TRP A 1 84 ? 20.537 -5.548 -17.500 1.00 93.62 84 TRP A O 1
ATOM 647 N N . ARG A 1 85 ? 19.365 -5.094 -19.353 1.00 92.06 85 ARG A N 1
ATOM 648 C CA . ARG A 1 85 ? 20.521 -4.993 -20.236 1.00 92.06 85 ARG A CA 1
ATOM 649 C C . ARG A 1 85 ? 20.934 -3.537 -20.376 1.00 92.06 85 ARG A C 1
ATOM 651 O O . ARG A 1 85 ? 20.150 -2.702 -20.826 1.00 92.06 85 ARG A O 1
ATOM 658 N N . ARG A 1 86 ? 22.197 -3.260 -20.063 1.00 89.31 86 ARG A N 1
ATOM 659 C CA . ARG A 1 86 ? 22.857 -1.977 -20.326 1.00 89.31 86 ARG A CA 1
ATOM 660 C C . ARG A 1 86 ? 23.846 -2.174 -21.464 1.00 89.31 86 ARG A C 1
ATOM 662 O O . ARG A 1 86 ? 24.670 -3.081 -21.415 1.00 89.31 86 ARG A O 1
ATOM 669 N N . SER A 1 87 ? 23.729 -1.389 -22.527 1.00 87.31 87 SER A N 1
ATOM 670 C CA . SER A 1 87 ? 24.592 -1.537 -23.707 1.00 87.31 87 SER A CA 1
ATOM 671 C C . SER A 1 87 ? 24.752 -0.220 -24.448 1.00 87.31 87 SER A C 1
ATOM 673 O O . SER A 1 87 ? 23.966 0.701 -24.249 1.00 87.31 87 SER A O 1
ATOM 675 N N . SER A 1 88 ? 25.761 -0.122 -25.31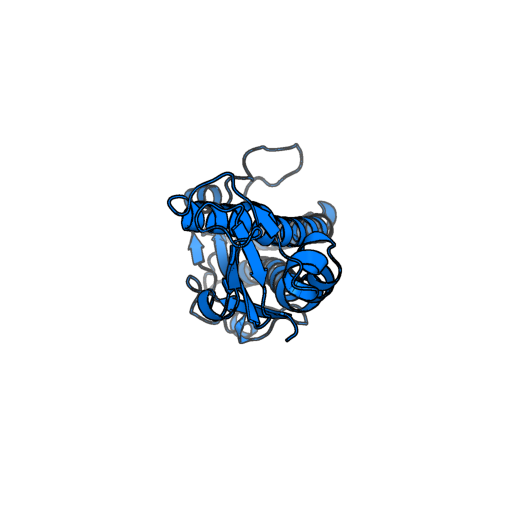0 1.00 84.31 88 SER A N 1
ATOM 676 C CA . SER A 1 88 ? 25.893 1.033 -26.193 1.00 84.31 88 SER A CA 1
ATOM 677 C C . SER A 1 88 ? 24.788 1.025 -27.250 1.00 84.31 88 SER A C 1
ATOM 679 O O . SER A 1 88 ? 24.524 0.006 -27.892 1.00 84.31 88 SER A O 1
ATOM 681 N N . ALA A 1 89 ? 24.133 2.165 -27.437 1.00 82.25 89 ALA A N 1
ATOM 682 C CA . ALA A 1 89 ? 23.153 2.375 -28.493 1.00 82.25 89 ALA A CA 1
ATOM 683 C C . ALA A 1 89 ? 23.819 2.607 -29.860 1.00 82.25 89 ALA A C 1
ATOM 685 O O . ALA A 1 89 ? 23.222 2.267 -30.878 1.00 82.25 89 ALA A O 1
ATOM 686 N N . SER A 1 90 ? 25.047 3.139 -29.889 1.00 79.69 90 SER A N 1
ATOM 687 C CA . SER A 1 90 ? 25.827 3.389 -31.115 1.00 79.69 90 SER A CA 1
ATOM 688 C C . SER A 1 90 ? 26.824 2.274 -31.452 1.00 79.69 90 SER A C 1
ATOM 690 O O . SER A 1 90 ? 27.402 2.279 -32.535 1.00 79.69 90 SER A O 1
ATOM 692 N N . GLY A 1 91 ? 27.063 1.343 -30.523 1.00 73.75 91 GLY A N 1
ATOM 693 C CA . GLY A 1 91 ? 28.159 0.372 -30.606 1.00 73.75 91 GLY A CA 1
ATOM 694 C C . GLY A 1 91 ? 29.522 0.931 -30.171 1.00 73.75 91 GLY A C 1
ATOM 695 O O . GLY A 1 91 ? 30.494 0.185 -30.152 1.00 73.75 91 GLY A O 1
ATOM 696 N N . SER A 1 92 ? 29.597 2.212 -29.792 1.00 74.25 92 SER A N 1
ATOM 697 C CA . SER A 1 92 ? 30.790 2.851 -29.221 1.00 74.25 92 SER A CA 1
ATOM 698 C C . SER A 1 92 ? 30.888 2.639 -27.708 1.00 74.25 92 SER A C 1
ATOM 700 O O . SER A 1 92 ? 29.872 2.686 -27.013 1.00 74.25 92 SER A O 1
ATOM 702 N N . GLU A 1 93 ? 32.102 2.513 -27.169 1.00 69.44 93 GLU A N 1
ATOM 703 C CA . GLU A 1 93 ? 32.365 2.527 -25.715 1.00 69.44 93 GLU A CA 1
ATOM 704 C C . GLU A 1 93 ? 32.036 3.882 -25.057 1.00 69.44 93 GLU A C 1
ATOM 706 O O . GLU A 1 93 ? 31.935 3.992 -23.835 1.00 69.44 93 GLU A O 1
ATOM 711 N N . HIS A 1 94 ? 31.811 4.911 -25.877 1.00 70.62 94 HIS A N 1
ATOM 712 C CA . HIS A 1 94 ? 31.510 6.282 -25.474 1.00 70.62 94 HIS A CA 1
ATOM 713 C C . HIS A 1 94 ? 30.016 6.637 -25.632 1.00 70.62 94 HIS A C 1
ATOM 715 O O . HIS A 1 94 ? 29.646 7.798 -25.747 1.00 70.62 94 HIS A O 1
ATOM 721 N N . GLY A 1 95 ? 29.118 5.648 -25.659 1.00 70.19 95 GLY A N 1
ATOM 722 C CA . GLY A 1 95 ? 27.669 5.879 -25.715 1.00 70.19 95 GLY A CA 1
ATOM 723 C C . GLY A 1 95 ? 27.150 6.453 -27.052 1.00 70.19 95 GLY A C 1
ATOM 724 O O . GLY A 1 95 ? 27.864 6.425 -28.061 1.00 70.19 95 GLY A O 1
ATOM 725 N N . PRO A 1 96 ? 25.896 6.950 -27.116 1.00 80.38 96 PRO A N 1
ATOM 726 C CA . PRO A 1 96 ? 24.880 6.959 -26.055 1.00 80.38 96 PRO A CA 1
ATOM 727 C C . PRO A 1 96 ? 24.571 5.553 -25.539 1.00 80.38 96 PRO A C 1
ATOM 729 O O . PRO A 1 96 ? 24.741 4.576 -26.266 1.00 80.38 96 PRO A O 1
ATOM 732 N N . TRP A 1 97 ? 24.144 5.436 -24.287 1.00 85.12 97 TRP A N 1
ATOM 733 C CA . TRP A 1 97 ? 23.803 4.151 -23.681 1.00 85.12 97 TRP A CA 1
ATOM 734 C C . TRP A 1 97 ? 22.321 3.847 -23.860 1.00 85.12 97 TRP A C 1
ATOM 736 O O . TRP A 1 97 ? 21.499 4.743 -24.042 1.00 85.12 97 TRP A O 1
ATOM 746 N N . LYS A 1 98 ? 21.967 2.565 -23.821 1.00 90.00 98 LYS A N 1
ATOM 747 C CA . LYS A 1 98 ? 20.582 2.108 -23.770 1.00 90.00 98 LYS A CA 1
ATOM 748 C C . LYS A 1 98 ? 20.357 1.141 -22.619 1.00 90.00 98 LYS A C 1
ATOM 750 O O . LYS A 1 98 ? 21.186 0.261 -22.366 1.00 90.00 98 LYS A O 1
ATOM 755 N N . PHE A 1 99 ? 19.205 1.296 -21.979 1.00 92.38 99 PHE A N 1
ATOM 756 C CA . PHE A 1 99 ? 18.680 0.407 -20.952 1.00 92.38 99 PHE A CA 1
ATOM 757 C C . PHE A 1 99 ? 17.474 -0.334 -21.499 1.00 92.38 99 PHE A C 1
ATOM 759 O O . PHE A 1 99 ? 16.567 0.276 -22.063 1.00 92.38 99 PHE A O 1
ATOM 766 N N . GLU A 1 100 ? 17.466 -1.646 -21.340 1.00 94.25 100 GLU A N 1
ATOM 767 C CA . GLU A 1 100 ? 16.426 -2.499 -21.894 1.00 94.25 100 GLU A CA 1
ATOM 768 C C . GLU A 1 100 ? 16.013 -3.543 -20.871 1.00 94.25 100 GLU A C 1
ATOM 770 O O . GLU A 1 100 ? 16.856 -4.268 -20.337 1.00 94.25 100 GLU A O 1
ATOM 775 N N . PHE A 1 101 ? 14.716 -3.612 -20.598 1.00 95.75 101 PHE A N 1
ATOM 776 C CA . PHE A 1 101 ? 14.169 -4.601 -19.687 1.00 95.75 101 PHE A CA 1
ATOM 777 C C . PHE A 1 101 ? 13.978 -5.936 -20.410 1.00 95.75 101 PHE A C 1
ATOM 779 O O . PHE A 1 101 ? 13.358 -6.002 -21.469 1.00 95.75 101 PHE A O 1
ATOM 786 N N . LEU A 1 102 ? 14.496 -7.013 -19.827 1.00 95.19 102 LEU A N 1
ATOM 787 C CA . LEU A 1 102 ? 14.479 -8.361 -20.401 1.00 95.19 102 LEU A CA 1
ATOM 788 C C . LEU A 1 102 ? 13.288 -9.212 -19.916 1.00 95.19 102 LEU A C 1
ATOM 790 O O . LEU A 1 102 ? 13.041 -10.302 -20.449 1.00 95.19 102 LEU A O 1
ATOM 794 N N . GLY A 1 103 ? 12.527 -8.712 -18.938 1.00 94.56 103 GLY A N 1
ATOM 795 C CA . GLY A 1 103 ? 11.374 -9.388 -18.342 1.00 94.56 103 GLY A CA 1
ATOM 796 C C . GLY A 1 103 ? 11.603 -9.805 -16.888 1.00 94.56 103 GLY A C 1
ATOM 797 O O . GLY A 1 103 ? 12.608 -9.464 -16.269 1.00 94.56 103 GLY A O 1
ATOM 798 N N . GLY A 1 104 ? 10.656 -10.564 -16.338 1.00 95.25 104 GLY A N 1
ATOM 799 C CA . GLY A 1 104 ? 10.728 -11.112 -14.981 1.00 95.25 104 GLY A CA 1
ATOM 800 C C . GLY A 1 104 ? 9.861 -10.3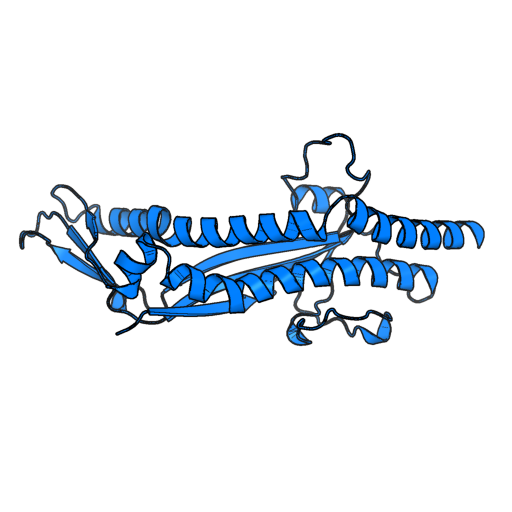71 -13.966 1.00 95.25 104 GLY A C 1
ATOM 801 O O . GLY A 1 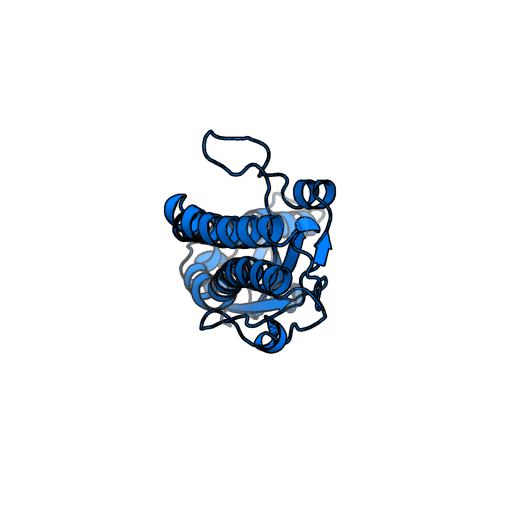104 ? 9.066 -9.491 -14.312 1.00 95.25 104 GLY A O 1
ATOM 802 N N . ASP A 1 105 ? 10.013 -10.761 -12.704 1.00 96.56 105 ASP A N 1
ATOM 803 C CA . ASP A 1 105 ? 9.168 -10.278 -11.619 1.00 96.56 105 ASP A CA 1
ATOM 804 C C . ASP A 1 105 ? 9.592 -8.875 -11.165 1.00 96.56 105 ASP A C 1
ATOM 806 O O . ASP A 1 105 ? 10.774 -8.579 -10.954 1.00 96.56 105 ASP A O 1
ATOM 810 N N . VAL A 1 106 ? 8.594 -8.011 -11.006 1.00 96.56 106 VAL A N 1
ATOM 811 C CA . VAL A 1 106 ? 8.697 -6.687 -10.397 1.00 96.56 106 VAL A CA 1
ATOM 812 C C . VAL A 1 106 ? 7.828 -6.715 -9.151 1.00 96.56 106 VAL A C 1
ATOM 814 O O . VAL A 1 106 ? 6.602 -6.796 -9.231 1.00 96.56 106 VAL A O 1
ATOM 817 N N . PHE A 1 107 ? 8.464 -6.689 -7.989 1.00 97.19 107 PHE A N 1
ATOM 818 C CA . PHE A 1 107 ? 7.774 -6.699 -6.713 1.00 97.19 107 PHE A CA 1
ATOM 819 C C . PHE A 1 107 ? 7.232 -5.311 -6.393 1.00 97.19 107 PHE A C 1
ATOM 821 O O . PHE A 1 107 ? 7.973 -4.328 -6.425 1.00 97.19 107 PHE A O 1
ATOM 828 N N . LEU A 1 108 ? 5.939 -5.261 -6.087 1.00 96.50 108 LEU A N 1
ATOM 829 C CA . LEU A 1 108 ? 5.259 -4.102 -5.523 1.00 96.50 108 LEU A CA 1
ATOM 830 C C . LEU A 1 108 ? 5.200 -4.334 -4.013 1.00 96.50 108 LEU A C 1
ATOM 832 O O . LEU A 1 108 ? 4.262 -4.955 -3.506 1.00 96.50 108 LEU A O 1
ATOM 836 N N . ASP A 1 109 ? 6.268 -3.940 -3.331 1.00 96.19 109 ASP A N 1
ATOM 837 C CA . ASP A 1 109 ? 6.439 -4.140 -1.897 1.00 96.19 109 ASP A CA 1
ATOM 838 C C . ASP A 1 109 ? 5.663 -3.018 -1.169 1.00 96.19 109 ASP A C 1
ATOM 840 O O . ASP A 1 109 ? 5.889 -1.836 -1.412 1.00 96.19 109 ASP A O 1
ATOM 844 N N . LEU A 1 110 ? 4.711 -3.372 -0.306 1.00 95.56 110 LEU A N 1
ATOM 845 C CA . LEU A 1 110 ? 3.870 -2.444 0.448 1.00 95.56 110 LEU A CA 1
ATOM 846 C C . LEU A 1 110 ? 4.068 -2.685 1.942 1.00 95.56 110 LEU A C 1
ATOM 848 O O . LEU A 1 110 ? 3.527 -3.642 2.502 1.00 95.56 110 LEU A O 1
ATOM 852 N N . GLU A 1 111 ? 4.834 -1.810 2.587 1.00 95.75 111 GLU A N 1
ATOM 853 C CA . GLU A 1 111 ? 4.993 -1.860 4.037 1.00 95.75 111 GLU A CA 1
ATOM 854 C C . GLU A 1 111 ? 3.839 -1.123 4.704 1.00 95.75 111 GLU A C 1
ATOM 856 O O . GLU A 1 111 ? 3.665 0.082 4.515 1.00 95.75 111 GLU A O 1
ATOM 861 N N . MET A 1 112 ? 3.055 -1.845 5.492 1.00 95.88 112 MET A N 1
ATOM 862 C CA . MET A 1 112 ? 1.889 -1.321 6.183 1.00 95.88 112 MET A CA 1
ATOM 863 C C . MET A 1 112 ? 2.138 -1.194 7.681 1.00 95.88 112 MET A C 1
ATOM 865 O O . MET A 1 112 ? 2.871 -1.979 8.293 1.00 95.88 112 MET A O 1
ATOM 869 N N . ALA A 1 113 ? 1.497 -0.196 8.281 1.00 95.75 113 ALA A N 1
ATOM 870 C CA . ALA A 1 113 ? 1.419 -0.060 9.722 1.00 95.75 113 ALA A CA 1
ATOM 871 C C . ALA A 1 113 ? 0.078 0.539 10.150 1.00 95.75 113 ALA A C 1
ATOM 873 O O . ALA A 1 113 ? -0.500 1.365 9.446 1.00 95.75 113 ALA A O 1
ATOM 874 N N . MET A 1 114 ? -0.400 0.123 11.319 1.00 95.25 114 MET A N 1
ATOM 875 C CA . MET A 1 114 ? -1.640 0.611 11.917 1.00 95.25 114 MET A CA 1
ATOM 876 C C . MET A 1 114 ? -1.362 1.185 13.299 1.00 95.25 114 MET A C 1
ATOM 878 O O . MET A 1 114 ? -0.652 0.576 14.108 1.00 95.25 114 MET A O 1
ATOM 882 N N . TYR A 1 115 ? -1.958 2.340 13.563 1.00 94.69 115 TYR A N 1
ATOM 883 C CA . TYR A 1 115 ? -1.804 3.104 14.787 1.00 94.69 115 TYR A CA 1
ATOM 884 C C . TYR A 1 115 ? -3.172 3.511 15.316 1.00 94.69 115 TYR A C 1
ATOM 886 O O . TYR A 1 115 ? -4.033 3.919 14.541 1.00 94.69 115 TYR A O 1
ATOM 894 N N . LEU A 1 116 ? -3.350 3.432 16.632 1.00 93.69 116 LEU A N 1
ATOM 895 C CA . LEU A 1 116 ? -4.496 4.011 17.326 1.00 93.69 116 LEU A CA 1
ATOM 896 C C . LEU A 1 116 ? -4.010 4.976 18.402 1.00 93.69 116 LEU A C 1
ATOM 898 O O . LEU A 1 116 ? -2.972 4.762 19.035 1.00 93.69 116 LEU A O 1
ATOM 902 N N . ALA A 1 117 ? -4.780 6.036 18.628 1.00 90.62 117 ALA A N 1
ATOM 903 C CA . ALA A 1 117 ? -4.495 6.982 19.690 1.00 90.62 117 ALA A CA 1
ATOM 904 C C . ALA A 1 117 ? -4.667 6.324 21.068 1.00 90.62 117 ALA A C 1
ATOM 906 O O . ALA A 1 117 ? -5.576 5.529 21.297 1.00 90.62 117 ALA A O 1
ATOM 907 N N . LYS A 1 118 ? -3.842 6.720 22.039 1.00 90.19 118 LYS A N 1
ATOM 908 C CA . LYS A 1 118 ? -3.916 6.235 23.427 1.00 90.19 118 LYS A CA 1
ATOM 909 C C . LYS A 1 118 ? -5.270 6.494 24.101 1.00 90.19 118 LYS A C 1
ATOM 911 O O . LYS A 1 118 ? -5.646 5.766 25.009 1.00 90.19 118 LYS A O 1
ATOM 916 N N . SER A 1 119 ? -6.019 7.502 23.652 1.00 83.62 119 SER A N 1
ATOM 917 C CA . SER A 1 119 ? -7.408 7.763 24.071 1.00 83.62 119 SER A CA 1
ATOM 918 C C . SER A 1 119 ? -8.386 6.637 23.718 1.00 83.62 119 SER A C 1
ATOM 920 O O . SER A 1 119 ? -9.493 6.609 24.251 1.00 83.62 119 SER A O 1
ATOM 922 N N . VAL A 1 120 ? -7.994 5.751 22.805 1.00 86.62 120 VAL A N 1
ATOM 923 C CA . VAL A 1 120 ? -8.772 4.619 22.287 1.00 86.62 120 VAL A CA 1
ATOM 924 C C . VAL A 1 120 ? -8.269 3.291 22.858 1.00 86.62 120 VAL A C 1
ATOM 926 O O . VAL A 1 120 ? -8.879 2.252 22.617 1.00 86.62 120 VAL A O 1
ATOM 929 N N . ASP A 1 121 ? -7.174 3.307 23.628 1.00 89.88 121 ASP A N 1
ATOM 930 C CA . ASP A 1 121 ? -6.676 2.106 24.290 1.00 89.88 121 ASP A CA 1
ATOM 931 C C . ASP A 1 121 ? -7.762 1.529 25.205 1.00 89.88 121 ASP A C 1
ATOM 933 O O . ASP A 1 121 ? -8.438 2.262 25.939 1.00 89.88 121 ASP A O 1
ATOM 937 N N . TYR A 1 122 ? -7.976 0.218 25.113 1.00 90.25 122 TYR A N 1
ATOM 938 C CA . TYR A 1 122 ? -9.124 -0.401 25.756 1.00 90.25 122 TYR A CA 1
ATOM 939 C C . TYR A 1 122 ? -8.797 -0.814 27.189 1.00 90.25 122 TYR A C 1
ATOM 941 O O . TYR A 1 122 ? -7.745 -1.372 27.498 1.00 90.25 122 TYR A O 1
ATOM 949 N N . ASN A 1 123 ? -9.762 -0.618 28.080 1.00 91.00 123 ASN A N 1
ATOM 950 C CA . ASN A 1 123 ? -9.775 -1.270 29.376 1.00 91.00 123 ASN A CA 1
ATOM 951 C C . ASN A 1 123 ? -10.590 -2.569 29.260 1.00 91.00 123 ASN A C 1
ATOM 953 O O . ASN A 1 123 ? -11.805 -2.497 29.078 1.00 91.00 123 ASN A O 1
ATOM 957 N N . PRO A 1 124 ? -9.985 -3.760 29.430 1.00 88.56 124 PRO A N 1
ATOM 958 C CA . PRO A 1 124 ? -10.694 -5.035 29.290 1.00 88.56 124 PRO A CA 1
ATOM 959 C C . PRO A 1 124 ? -11.795 -5.247 30.342 1.00 88.56 124 PRO A C 1
ATOM 961 O O . PRO A 1 124 ? -12.591 -6.173 30.221 1.00 88.56 124 PRO A O 1
ATOM 964 N N . LYS A 1 125 ? -11.841 -4.415 31.391 1.00 90.19 125 LYS A N 1
ATOM 965 C CA . LYS A 1 125 ? -12.885 -4.439 32.426 1.00 90.19 125 LYS A CA 1
ATOM 966 C C . LYS A 1 125 ? -14.038 -3.468 32.151 1.00 90.19 125 LYS A C 1
ATOM 968 O O . LYS A 1 125 ? -14.962 -3.411 32.956 1.00 90.19 125 LYS A O 1
ATOM 973 N N . ASP A 1 126 ? -13.974 -2.698 31.067 1.00 90.31 126 ASP A N 1
ATOM 974 C CA . ASP A 1 126 ? -14.998 -1.732 30.671 1.00 90.31 126 ASP A CA 1
ATOM 975 C C . ASP A 1 126 ? -15.524 -2.069 29.269 1.00 90.31 126 ASP A C 1
ATOM 977 O O . ASP A 1 126 ? -14.852 -1.870 28.256 1.00 90.31 126 ASP A O 1
ATOM 981 N N . ASP A 1 127 ? -16.757 -2.572 29.214 1.00 90.75 127 ASP A N 1
ATOM 982 C CA . ASP A 1 127 ? -17.438 -2.965 27.979 1.00 90.75 127 ASP A CA 1
ATOM 983 C C . ASP A 1 127 ? -17.593 -1.806 26.988 1.00 90.75 127 ASP A C 1
ATOM 985 O O . ASP A 1 127 ? -17.573 -2.042 25.779 1.00 90.75 127 ASP A O 1
ATOM 989 N N . LEU A 1 128 ? -17.746 -0.562 27.459 1.00 91.19 128 LEU A N 1
ATOM 990 C CA . LEU A 1 128 ? -17.843 0.597 26.567 1.00 91.19 128 LEU A CA 1
ATOM 991 C C . LEU A 1 128 ? -16.484 0.955 25.974 1.00 91.19 128 LEU A C 1
ATOM 993 O O . LEU A 1 128 ? -16.411 1.302 24.798 1.00 91.19 128 LEU A O 1
ATOM 997 N N . SER A 1 129 ? -15.411 0.821 26.755 1.00 91.88 129 SER A N 1
ATOM 998 C CA . SER A 1 129 ? -14.044 1.027 26.271 1.00 91.88 129 SER A CA 1
ATOM 999 C C . SER A 1 129 ? -13.683 0.021 25.172 1.00 91.88 129 SER A C 1
ATOM 1001 O O . SER A 1 129 ? -13.180 0.420 24.122 1.00 91.88 129 SER A O 1
ATOM 1003 N N . VAL A 1 130 ? -14.040 -1.256 25.353 1.00 93.12 130 VAL A N 1
ATOM 1004 C CA . VAL A 1 130 ? -13.863 -2.294 24.322 1.00 93.12 130 VAL A CA 1
ATOM 1005 C C . VAL A 1 130 ? -14.684 -1.986 23.061 1.00 93.12 130 VAL A C 1
ATOM 1007 O O . VAL A 1 130 ? -14.165 -2.104 21.954 1.00 93.12 130 VAL A O 1
ATOM 1010 N N . GLN A 1 131 ? -15.932 -1.524 23.202 1.00 91.56 131 GLN A N 1
ATOM 1011 C CA . GLN A 1 131 ? -16.773 -1.142 22.056 1.00 91.56 131 GLN A CA 1
ATOM 1012 C C . GLN A 1 131 ? -16.223 0.064 21.279 1.00 91.56 131 GLN A C 1
ATOM 1014 O O . GLN A 1 131 ? -16.283 0.075 20.050 1.00 91.56 131 GLN A O 1
ATOM 1019 N N . ILE A 1 132 ? -15.682 1.074 21.970 1.00 90.75 132 ILE A N 1
ATOM 1020 C CA . ILE A 1 132 ? -15.051 2.241 21.330 1.00 90.75 132 ILE A CA 1
ATOM 1021 C C . ILE A 1 132 ? -13.831 1.800 20.519 1.00 90.75 132 ILE A C 1
ATOM 1023 O O . ILE A 1 132 ? -13.717 2.164 19.347 1.00 90.75 132 ILE A O 1
ATOM 1027 N N . PHE A 1 133 ? -12.963 0.981 21.121 1.00 93.56 133 PHE A N 1
ATOM 1028 C CA . PHE A 1 133 ? -11.812 0.399 20.436 1.00 93.56 133 PHE A CA 1
ATOM 1029 C C . PHE A 1 133 ? -12.240 -0.361 19.181 1.00 93.56 133 PHE A C 1
ATOM 1031 O O . PHE A 1 133 ? -11.726 -0.090 18.097 1.00 93.56 133 PHE A O 1
ATOM 1038 N N . ALA A 1 134 ? -13.222 -1.258 19.310 1.00 93.50 134 ALA A N 1
ATOM 1039 C CA . ALA A 1 134 ? -13.703 -2.069 18.202 1.00 93.50 134 ALA A CA 1
ATOM 1040 C C . ALA A 1 134 ? -14.196 -1.202 17.041 1.00 93.50 134 ALA A C 1
ATOM 1042 O O . ALA A 1 134 ? -13.834 -1.448 15.894 1.00 93.50 134 ALA A O 1
ATOM 1043 N N . ARG A 1 135 ? -14.956 -0.140 17.331 1.00 91.06 135 ARG A N 1
ATOM 1044 C CA . ARG A 1 135 ? -15.532 0.719 16.293 1.00 91.06 135 ARG A CA 1
ATOM 1045 C C . ARG A 1 135 ? -14.488 1.501 15.505 1.00 91.06 135 ARG A C 1
ATOM 1047 O O . ARG A 1 135 ? -14.612 1.646 14.291 1.00 91.06 135 ARG A O 1
ATOM 1054 N N . ILE A 1 136 ? -13.469 2.001 16.194 1.00 91.06 136 ILE A N 1
ATOM 1055 C CA . ILE A 1 136 ? -12.373 2.734 15.559 1.00 91.06 136 ILE A CA 1
ATOM 1056 C C . ILE A 1 136 ? -11.495 1.756 14.776 1.00 91.06 136 ILE A C 1
ATOM 1058 O O . ILE A 1 136 ? -11.181 2.003 13.617 1.00 91.06 136 ILE A O 1
ATOM 1062 N N . TYR A 1 137 ? -11.184 0.599 15.357 1.00 93.94 137 TYR A N 1
ATOM 1063 C CA . TYR A 1 137 ? -10.406 -0.439 14.690 1.00 93.94 137 TYR A CA 1
ATOM 1064 C C . TYR A 1 137 ? -11.089 -0.965 13.416 1.00 93.94 137 TYR A C 1
ATOM 1066 O O . TYR A 1 137 ? -10.440 -1.098 12.383 1.00 93.94 137 TYR A O 1
ATOM 1074 N N . GLU A 1 138 ? -12.406 -1.197 13.438 1.00 92.94 138 GLU A N 1
ATOM 1075 C CA . GLU A 1 138 ? -13.193 -1.557 12.247 1.00 92.94 138 GLU A CA 1
ATOM 1076 C C . GLU A 1 138 ? -13.064 -0.521 11.125 1.00 92.94 138 GLU A C 1
ATOM 1078 O O . GLU A 1 138 ? -12.951 -0.892 9.955 1.00 92.94 138 GLU A O 1
ATOM 1083 N N . HIS A 1 139 ? -13.060 0.771 11.470 1.00 91.12 139 HIS A N 1
ATOM 1084 C CA . HIS A 1 139 ? -12.835 1.833 10.495 1.00 91.12 139 HIS A CA 1
ATOM 1085 C C . HIS A 1 139 ? -11.422 1.750 9.907 1.00 91.12 139 HIS A C 1
ATOM 1087 O O . HIS A 1 139 ? -11.282 1.770 8.686 1.00 91.12 139 HIS A O 1
ATOM 1093 N N . GLU A 1 140 ? -10.388 1.563 10.732 1.00 92.19 140 GLU A N 1
ATOM 1094 C CA . GLU A 1 140 ? -9.005 1.401 10.257 1.00 92.19 140 GLU A CA 1
ATOM 1095 C C . GLU A 1 140 ? -8.825 0.166 9.359 1.00 92.19 140 GLU A C 1
ATOM 1097 O O . GLU A 1 140 ? -8.091 0.214 8.370 1.00 92.19 140 GLU A O 1
ATOM 1102 N N . LEU A 1 141 ? -9.557 -0.925 9.604 1.00 95.19 141 LEU A N 1
ATOM 1103 C CA . LEU A 1 141 ? -9.549 -2.087 8.710 1.00 95.19 141 LEU A CA 1
ATOM 1104 C C . LEU A 1 141 ? -10.103 -1.779 7.307 1.00 95.19 141 LEU A C 1
ATOM 1106 O O . LEU A 1 141 ? -9.745 -2.471 6.353 1.00 95.19 141 LEU A O 1
ATOM 1110 N N . LEU A 1 142 ? -10.938 -0.748 7.136 1.00 93.00 142 LEU A N 1
ATOM 1111 C CA . LEU A 1 142 ? -11.356 -0.297 5.802 1.00 93.00 142 LEU A CA 1
ATOM 1112 C C . LEU A 1 142 ? -10.197 0.361 5.042 1.00 93.00 142 LEU A C 1
ATOM 1114 O O . LEU A 1 142 ? -10.087 0.186 3.829 1.00 93.00 142 LEU A O 1
ATOM 1118 N N . HIS A 1 143 ? -9.307 1.074 5.740 1.00 92.38 143 HIS A N 1
ATOM 1119 C CA . HIS A 1 143 ? -8.083 1.612 5.137 1.00 92.38 143 HIS A CA 1
ATOM 1120 C C . HIS A 1 143 ? -7.129 0.485 4.737 1.00 92.38 143 HIS A C 1
ATOM 1122 O O . HIS A 1 143 ? -6.589 0.506 3.634 1.00 92.38 143 HIS A O 1
ATOM 1128 N N . VAL A 1 144 ? -6.989 -0.536 5.589 1.00 95.06 144 VAL A N 1
ATOM 1129 C CA . VAL A 1 144 ? -6.237 -1.765 5.276 1.00 95.06 144 VAL A CA 1
ATOM 1130 C C . VAL A 1 144 ? -6.784 -2.444 4.024 1.00 95.06 144 VAL A C 1
ATOM 1132 O O . VAL A 1 144 ? -6.017 -2.765 3.118 1.00 95.06 144 VAL A O 1
ATOM 1135 N N . LEU A 1 145 ? -8.106 -2.630 3.948 1.00 95.50 145 LEU A N 1
ATOM 1136 C CA . LEU A 1 145 ? -8.759 -3.232 2.789 1.00 95.50 145 LEU A CA 1
ATOM 1137 C C . LEU A 1 145 ? -8.431 -2.474 1.501 1.00 95.50 145 LEU A C 1
ATOM 1139 O O . LEU A 1 145 ? -8.102 -3.101 0.495 1.00 95.50 145 LEU A O 1
ATOM 1143 N N . ASP A 1 146 ? -8.508 -1.143 1.529 1.00 94.31 146 ASP A N 1
ATOM 1144 C CA . ASP A 1 146 ? -8.215 -0.325 0.357 1.00 94.31 146 ASP A CA 1
ATOM 1145 C C . ASP A 1 146 ? -6.766 -0.481 -0.101 1.00 94.31 146 ASP A C 1
ATOM 1147 O O . ASP A 1 146 ? -6.532 -0.714 -1.284 1.00 94.31 146 ASP A O 1
ATOM 1151 N N . GLU A 1 147 ? -5.800 -0.415 0.812 1.00 94.81 147 GLU A N 1
ATOM 1152 C CA . GLU A 1 147 ? -4.381 -0.568 0.476 1.00 94.81 147 GLU A CA 1
ATOM 1153 C C . GLU A 1 147 ? -4.079 -1.942 -0.142 1.00 94.81 147 GLU A C 1
ATOM 1155 O O . GLU A 1 147 ? -3.431 -2.039 -1.191 1.00 94.81 147 GLU A O 1
ATOM 1160 N N . ILE A 1 148 ? -4.619 -3.007 0.455 1.00 95.06 148 ILE A N 1
ATOM 1161 C CA . ILE A 1 148 ? -4.447 -4.379 -0.031 1.00 95.06 148 ILE A CA 1
ATOM 1162 C C . ILE A 1 148 ? -5.109 -4.558 -1.393 1.00 95.06 148 ILE A C 1
ATOM 1164 O O . ILE A 1 148 ? -4.505 -5.119 -2.309 1.00 95.06 148 ILE A O 1
ATOM 1168 N N . ASP A 1 149 ? -6.345 -4.095 -1.560 1.00 96.25 149 ASP A N 1
ATOM 1169 C CA . ASP A 1 149 ? -7.082 -4.243 -2.812 1.00 96.25 149 ASP A CA 1
ATOM 1170 C C . ASP A 1 149 ? -6.442 -3.427 -3.946 1.00 96.25 149 ASP A C 1
ATOM 1172 O O . ASP A 1 149 ? -6.315 -3.928 -5.070 1.00 96.25 149 ASP A O 1
ATOM 1176 N N . ILE A 1 150 ? -5.950 -2.218 -3.643 1.00 95.75 150 ILE A N 1
ATOM 1177 C CA . ILE A 1 150 ? -5.177 -1.419 -4.594 1.00 95.75 150 ILE A CA 1
ATOM 1178 C C . ILE A 1 150 ? -3.936 -2.193 -5.028 1.00 95.75 150 ILE A C 1
ATOM 1180 O O . ILE A 1 150 ? -3.746 -2.400 -6.224 1.00 95.75 150 ILE A O 1
ATOM 1184 N N . ALA A 1 151 ? -3.105 -2.648 -4.090 1.00 94.69 151 ALA A N 1
ATOM 1185 C CA . ALA A 1 151 ? -1.843 -3.301 -4.422 1.00 94.69 151 ALA A CA 1
ATOM 1186 C C . ALA A 1 151 ? -2.034 -4.645 -5.142 1.00 94.69 151 ALA A C 1
ATOM 1188 O O . ALA A 1 151 ? -1.269 -4.968 -6.050 1.00 94.69 151 ALA A O 1
ATOM 1189 N N . THR A 1 152 ? -3.046 -5.429 -4.759 1.00 94.75 152 THR A N 1
ATOM 1190 C CA . THR A 1 152 ? -3.198 -6.815 -5.229 1.00 94.75 152 THR A CA 1
ATOM 1191 C C . THR A 1 152 ? -4.083 -6.974 -6.456 1.00 94.75 152 THR A C 1
ATOM 1193 O O . THR A 1 152 ? -3.815 -7.854 -7.275 1.00 94.75 152 THR A O 1
ATOM 1196 N N . LYS A 1 153 ? -5.125 -6.148 -6.608 1.00 95.00 153 LYS A N 1
ATOM 1197 C CA . LYS A 1 153 ? -6.123 -6.315 -7.676 1.00 95.00 153 LYS A CA 1
ATOM 1198 C C . LYS A 1 153 ? -6.148 -5.152 -8.648 1.00 95.00 153 LYS A C 1
ATOM 1200 O O . LYS A 1 153 ? -6.262 -5.378 -9.849 1.00 95.00 153 LYS A O 1
ATOM 1205 N N . TRP A 1 154 ? -6.066 -3.921 -8.148 1.00 96.38 154 TRP A N 1
ATOM 1206 C CA . TRP A 1 154 ? -6.236 -2.743 -8.995 1.00 96.38 154 TRP A CA 1
ATOM 1207 C C . TRP A 1 154 ? -4.944 -2.360 -9.717 1.00 96.38 154 TRP A C 1
ATOM 1209 O O . TRP A 1 154 ? -4.936 -2.257 -10.938 1.00 96.38 154 TRP A O 1
ATOM 1219 N N . LEU A 1 155 ? -3.841 -2.185 -8.990 1.00 96.00 155 LEU A N 1
ATOM 1220 C CA . LEU A 1 155 ? -2.603 -1.605 -9.506 1.00 96.00 155 LEU A CA 1
ATOM 1221 C C . LEU A 1 155 ? -1.935 -2.469 -10.591 1.00 96.00 155 LEU A C 1
ATOM 1223 O O . LEU A 1 155 ? -1.650 -1.920 -11.654 1.00 96.00 155 LEU A O 1
ATOM 1227 N N . PRO A 1 156 ? -1.735 -3.795 -10.422 1.00 95.38 156 PRO A N 1
ATOM 1228 C CA . PRO A 1 156 ? -1.052 -4.613 -11.426 1.00 95.38 156 PRO A CA 1
ATOM 1229 C C . PRO A 1 156 ? -1.636 -4.515 -12.850 1.00 95.38 156 PRO A C 1
ATOM 1231 O O . PRO A 1 156 ? -0.862 -4.255 -13.775 1.00 95.38 156 PRO A O 1
ATOM 1234 N N . PRO A 1 157 ? -2.960 -4.662 -13.082 1.00 94.62 157 PRO A N 1
ATOM 1235 C CA . PRO A 1 157 ? -3.513 -4.505 -14.426 1.00 94.62 157 PRO A CA 1
ATOM 1236 C C . PRO A 1 157 ? -3.461 -3.060 -14.936 1.00 94.62 157 PRO A C 1
ATOM 1238 O O . PRO A 1 157 ? -3.298 -2.872 -16.140 1.00 94.62 157 PRO A O 1
ATOM 1241 N N . GLN A 1 158 ? -3.547 -2.045 -14.064 1.00 95.25 158 GLN A N 1
ATOM 1242 C CA . GLN A 1 158 ? -3.382 -0.651 -14.500 1.00 95.25 158 GLN A CA 1
ATOM 1243 C C . GLN A 1 158 ? -1.963 -0.384 -15.013 1.00 95.25 158 GLN A C 1
ATOM 1245 O O . GLN A 1 158 ? -1.801 0.247 -16.053 1.00 95.25 158 GLN A O 1
ATOM 1250 N N . LEU A 1 159 ? -0.939 -0.911 -14.333 1.00 94.00 159 LEU A N 1
ATOM 1251 C CA . LEU A 1 159 ? 0.457 -0.748 -14.748 1.00 94.00 159 LEU A CA 1
ATOM 1252 C C . LEU A 1 159 ? 0.737 -1.376 -16.115 1.00 94.00 159 LEU A C 1
ATOM 1254 O O . LEU A 1 159 ? 1.485 -0.813 -16.905 1.00 94.00 159 LEU A O 1
ATOM 1258 N N . LEU A 1 160 ? 0.112 -2.515 -16.425 1.00 92.12 160 LEU A N 1
ATOM 1259 C CA . LEU A 1 160 ? 0.246 -3.149 -17.741 1.00 92.12 160 LEU A CA 1
ATOM 1260 C C . LEU A 1 160 ? -0.332 -2.291 -18.879 1.00 92.12 160 LEU A C 1
ATOM 1262 O O . LEU A 1 160 ? 0.133 -2.402 -20.013 1.00 92.12 160 LEU A O 1
ATOM 1266 N N . GLY A 1 161 ? -1.339 -1.464 -18.586 1.00 90.25 161 GLY A N 1
ATOM 1267 C CA . GLY A 1 161 ? -1.965 -0.550 -19.544 1.00 90.25 161 GLY A CA 1
ATOM 1268 C C . GLY A 1 161 ? -1.363 0.857 -19.574 1.00 90.25 161 GLY A C 1
ATOM 1269 O O . GLY A 1 161 ? -1.690 1.631 -20.473 1.00 90.25 161 GLY A O 1
ATOM 1270 N N . GLU A 1 162 ? -0.503 1.213 -18.617 1.00 93.81 162 GLU A N 1
ATOM 1271 C CA . GLU A 1 162 ? 0.109 2.541 -18.554 1.00 93.81 162 GLU A CA 1
ATOM 1272 C C . GLU A 1 162 ? 1.155 2.693 -19.676 1.00 93.81 162 GLU A C 1
ATOM 1274 O O . GLU A 1 162 ? 2.015 1.825 -19.818 1.00 93.81 162 GLU A O 1
ATOM 1279 N N . PRO A 1 163 ? 1.113 3.757 -20.502 1.00 94.00 163 PRO A N 1
ATOM 1280 C CA . PRO A 1 163 ? 1.976 3.877 -21.680 1.00 94.00 163 PRO A CA 1
ATOM 1281 C C . PRO A 1 163 ? 3.483 3.766 -21.413 1.00 94.00 163 PRO A C 1
ATOM 1283 O O . PRO A 1 163 ? 4.203 3.157 -22.207 1.00 94.00 163 PRO A O 1
ATOM 1286 N N . THR A 1 164 ? 3.978 4.348 -20.323 1.00 93.56 164 THR A N 1
ATOM 1287 C CA . THR A 1 164 ? 5.408 4.392 -19.985 1.00 93.56 164 THR A CA 1
ATOM 1288 C C . THR A 1 164 ? 5.916 3.026 -19.524 1.00 93.56 164 THR A C 1
ATOM 1290 O O . THR A 1 164 ? 6.905 2.513 -20.049 1.00 93.56 164 THR A O 1
ATOM 1293 N N . ILE A 1 165 ? 5.213 2.396 -18.589 1.00 94.62 165 ILE A N 1
ATOM 1294 C CA . ILE A 1 165 ? 5.450 1.046 -18.087 1.00 94.62 165 ILE A CA 1
ATOM 1295 C C . ILE A 1 165 ? 5.237 0.021 -19.202 1.00 94.62 165 ILE A C 1
ATOM 1297 O O . ILE A 1 165 ? 6.067 -0.867 -19.393 1.00 94.62 165 ILE A O 1
ATOM 1301 N N . GLY A 1 166 ? 4.179 0.174 -19.995 1.00 93.31 166 GLY A N 1
ATOM 1302 C CA . GLY A 1 166 ? 3.901 -0.632 -21.177 1.00 93.31 166 GLY A CA 1
ATOM 1303 C C . GLY A 1 166 ? 5.058 -0.588 -22.173 1.00 93.31 166 GLY A C 1
ATOM 1304 O O . GLY A 1 166 ? 5.540 -1.625 -22.628 1.00 93.31 166 GLY A O 1
ATOM 1305 N N . ARG A 1 167 ? 5.584 0.604 -22.456 1.00 94.06 167 ARG A N 1
ATOM 1306 C CA . ARG A 1 167 ? 6.746 0.774 -23.331 1.00 94.06 167 ARG A CA 1
ATOM 1307 C C . ARG A 1 167 ? 8.006 0.119 -22.759 1.00 94.06 167 ARG A C 1
ATOM 1309 O O . ARG A 1 167 ? 8.647 -0.663 -23.456 1.00 94.06 167 ARG A O 1
ATOM 1316 N N . TYR A 1 168 ? 8.387 0.433 -21.523 1.00 94.62 168 TYR A N 1
ATOM 1317 C CA . TYR A 1 168 ? 9.704 0.041 -21.008 1.00 94.62 168 TYR A CA 1
ATOM 1318 C C . TYR A 1 168 ? 9.736 -1.339 -20.348 1.00 94.62 168 TYR A C 1
ATOM 1320 O O . TYR A 1 168 ? 10.714 -2.054 -20.526 1.00 94.62 168 TYR A O 1
ATOM 1328 N N . LEU A 1 169 ? 8.690 -1.739 -19.620 1.00 94.88 169 LEU A N 1
ATOM 1329 C CA . LEU A 1 169 ? 8.653 -3.014 -18.894 1.00 94.88 169 LEU A CA 1
ATOM 1330 C C . LEU A 1 169 ? 7.876 -4.112 -19.630 1.00 94.88 169 LEU A C 1
ATOM 1332 O O . LEU A 1 169 ? 8.238 -5.279 -19.518 1.00 94.88 169 LEU A O 1
ATOM 1336 N N . VAL A 1 170 ? 6.825 -3.782 -20.389 1.00 93.00 170 VAL A N 1
ATOM 1337 C CA . VAL A 1 170 ? 6.044 -4.808 -21.115 1.00 93.00 170 VAL A CA 1
ATOM 1338 C C . VAL A 1 170 ? 6.659 -5.104 -22.481 1.00 93.00 170 VAL A C 1
ATOM 1340 O O . VAL A 1 170 ? 6.905 -6.262 -22.810 1.00 93.00 170 VAL A O 1
ATOM 1343 N N . GLN A 1 171 ? 6.922 -4.066 -23.274 1.00 93.19 171 GLN A N 1
ATOM 1344 C CA . GLN A 1 171 ? 7.486 -4.202 -24.621 1.00 93.19 171 GLN A CA 1
ATOM 1345 C C . GLN A 1 171 ? 9.014 -4.329 -24.613 1.00 93.19 171 GLN A C 1
ATOM 1347 O O . GLN A 1 171 ? 9.591 -4.696 -25.634 1.00 93.19 171 GLN A O 1
ATOM 1352 N N . GLY A 1 172 ? 9.669 -4.009 -23.490 1.00 92.38 172 GLY A N 1
ATOM 1353 C CA . GLY A 1 172 ? 11.128 -3.987 -23.400 1.00 92.38 172 GLY A CA 1
ATOM 1354 C C . GLY A 1 172 ? 11.750 -2.961 -24.346 1.00 92.38 172 GLY A C 1
ATOM 1355 O O . GLY A 1 172 ? 12.835 -3.188 -24.871 1.00 92.38 172 GLY A O 1
ATOM 1356 N N . ALA A 1 173 ? 11.061 -1.851 -24.635 1.00 93.12 173 ALA A N 1
ATOM 1357 C CA . ALA A 1 173 ? 11.615 -0.837 -25.518 1.00 93.12 173 ALA A CA 1
ATOM 1358 C C . ALA A 1 173 ? 12.881 -0.236 -24.885 1.00 93.12 173 ALA A C 1
ATOM 1360 O O . ALA A 1 173 ? 12.881 0.064 -23.689 1.00 93.12 173 ALA A O 1
ATOM 1361 N N . PRO A 1 174 ? 13.952 -0.010 -25.663 1.00 92.00 174 PRO A N 1
ATOM 1362 C CA . PRO A 1 174 ? 15.159 0.581 -25.120 1.00 92.00 174 PRO A CA 1
ATOM 1363 C C . PRO A 1 174 ? 14.903 2.038 -24.725 1.00 92.00 174 PRO A C 1
ATOM 1365 O O . PRO A 1 174 ? 14.369 2.830 -25.510 1.00 92.00 174 PRO A O 1
ATOM 1368 N N . TYR A 1 175 ? 15.328 2.406 -23.522 1.00 90.75 175 TYR A N 1
ATOM 1369 C CA . TYR A 1 175 ? 15.505 3.797 -23.131 1.00 90.75 175 TYR A CA 1
ATOM 1370 C C . TYR A 1 175 ? 16.927 4.219 -23.482 1.00 90.75 175 TYR A C 1
ATOM 1372 O O . TYR A 1 175 ? 17.879 3.641 -22.963 1.00 90.75 175 TYR A O 1
ATOM 1380 N N . VAL A 1 176 ? 17.076 5.186 -24.387 1.00 88.19 176 VAL A N 1
ATOM 1381 C CA . VAL A 1 176 ? 18.386 5.717 -24.784 1.00 88.19 176 VAL A CA 1
ATOM 1382 C C . VAL A 1 176 ? 18.692 6.936 -23.926 1.00 88.19 176 VAL A C 1
ATOM 1384 O O . VAL A 1 176 ? 17.902 7.878 -23.899 1.00 88.19 176 VAL A O 1
ATOM 1387 N N . TYR A 1 177 ? 19.831 6.915 -23.241 1.00 75.94 177 TYR A N 1
ATOM 1388 C CA . TYR A 1 177 ? 20.247 7.963 -22.317 1.00 75.94 177 TYR A CA 1
ATOM 1389 C C . TYR A 1 177 ? 21.751 8.235 -22.386 1.00 75.94 177 TYR A C 1
ATOM 1391 O O . TYR A 1 177 ? 22.548 7.364 -22.741 1.00 75.94 177 TYR A O 1
ATOM 1399 N N . GLY A 1 178 ? 22.124 9.455 -22.006 1.00 65.06 178 GLY A N 1
ATOM 1400 C CA . GLY A 1 178 ? 23.510 9.877 -21.840 1.00 65.06 178 GLY A CA 1
ATOM 1401 C C . GLY A 1 178 ? 24.187 10.369 -23.123 1.00 65.06 178 GLY A C 1
ATOM 1402 O O . GLY A 1 178 ? 23.941 9.891 -24.230 1.00 65.06 178 GLY A O 1
ATOM 1403 N N . LEU A 1 179 ? 25.085 11.338 -22.938 1.00 60.28 179 LEU A N 1
ATOM 1404 C CA . LEU A 1 179 ? 26.065 11.799 -23.918 1.00 60.28 179 LEU A CA 1
ATOM 1405 C C . LEU A 1 179 ? 27.441 11.282 -23.463 1.00 60.28 179 LEU A C 1
ATOM 1407 O O . LEU A 1 179 ? 27.975 11.747 -22.463 1.00 60.28 179 LEU A O 1
ATOM 1411 N N . GLY A 1 180 ? 28.048 10.346 -24.191 1.00 55.22 180 GLY A N 1
ATOM 1412 C CA . GLY A 1 180 ? 29.512 10.299 -24.273 1.00 55.22 180 GLY A CA 1
ATOM 1413 C C . GLY A 1 180 ? 30.322 9.402 -23.320 1.00 55.22 180 GLY A C 1
ATOM 1414 O O . GLY A 1 180 ? 31.392 8.962 -23.734 1.00 55.22 180 GLY A O 1
ATOM 1415 N N . SER A 1 181 ? 29.928 9.130 -22.066 1.00 63.69 181 SER A N 1
ATOM 1416 C CA . SER A 1 181 ? 30.839 8.426 -21.128 1.00 63.69 181 SER A CA 1
ATOM 1417 C C . SER A 1 181 ? 30.218 7.268 -20.343 1.00 63.69 181 SER A C 1
ATOM 1419 O O . SER A 1 181 ? 29.027 7.244 -20.051 1.00 63.69 181 SER A O 1
ATOM 1421 N N . SER A 1 182 ? 31.043 6.269 -20.013 1.00 67.19 182 SER A N 1
ATOM 1422 C CA . SER A 1 182 ? 30.691 5.110 -19.176 1.00 67.19 182 SER A CA 1
ATOM 1423 C C . SER A 1 182 ? 30.674 5.425 -17.676 1.00 67.19 182 SER A C 1
ATOM 1425 O O . SER A 1 182 ? 30.103 4.669 -16.897 1.00 67.19 182 SER A O 1
ATOM 1427 N N . THR A 1 183 ? 31.281 6.538 -17.254 1.00 71.12 183 THR A N 1
ATOM 1428 C CA . THR A 1 183 ? 31.511 6.866 -15.837 1.00 71.12 183 THR A CA 1
ATOM 1429 C C . THR A 1 183 ? 30.252 7.293 -15.081 1.00 71.12 183 THR A C 1
ATOM 1431 O O . THR A 1 183 ? 30.256 7.257 -13.857 1.00 71.12 183 THR A O 1
ATOM 1434 N N . ALA A 1 184 ? 29.188 7.695 -15.783 1.00 79.31 184 ALA A N 1
ATOM 1435 C CA . ALA A 1 184 ? 27.903 8.085 -15.189 1.00 79.31 184 ALA A CA 1
ATOM 1436 C C . ALA A 1 184 ? 26.807 7.014 -15.349 1.00 79.31 184 ALA A C 1
ATOM 1438 O O . ALA A 1 184 ? 25.689 7.206 -14.882 1.00 79.31 184 ALA A O 1
ATOM 1439 N N . LEU A 1 185 ? 27.118 5.870 -15.973 1.00 82.38 185 LEU A N 1
ATOM 1440 C CA . LEU A 1 185 ? 26.120 4.897 -16.426 1.00 82.38 185 LEU A CA 1
ATOM 1441 C C . LEU A 1 185 ? 25.236 4.338 -15.301 1.00 82.38 185 LEU A C 1
ATOM 1443 O O . LEU A 1 185 ? 24.039 4.132 -15.498 1.00 82.38 185 LEU A O 1
ATOM 1447 N N . ASP A 1 186 ? 25.825 4.077 -14.134 1.00 86.50 186 ASP A N 1
ATOM 1448 C CA . ASP A 1 186 ? 25.092 3.568 -12.972 1.00 86.50 186 ASP A CA 1
ATOM 1449 C C . ASP A 1 186 ? 24.133 4.614 -12.402 1.00 86.50 186 ASP A C 1
ATOM 1451 O O . ASP A 1 186 ? 22.987 4.290 -12.087 1.00 86.50 186 ASP A O 1
ATOM 1455 N N . GLN A 1 187 ? 24.581 5.869 -12.312 1.00 87.25 187 GLN A N 1
ATOM 1456 C CA . GLN A 1 187 ? 23.751 6.975 -11.841 1.00 87.25 187 GLN A CA 1
ATOM 1457 C C . GLN A 1 187 ? 22.600 7.234 -12.813 1.00 87.25 187 GLN A C 1
ATOM 1459 O O . GLN A 1 187 ? 21.448 7.279 -12.401 1.00 87.25 187 GLN A O 1
ATOM 1464 N N . ASP A 1 188 ? 22.903 7.292 -14.107 1.00 86.75 188 ASP A N 1
ATOM 1465 C CA . ASP A 1 188 ? 21.928 7.463 -15.180 1.00 86.75 188 ASP A CA 1
ATOM 1466 C C . ASP A 1 188 ? 20.855 6.364 -15.166 1.00 86.75 188 ASP A C 1
ATOM 1468 O O . ASP A 1 188 ? 19.663 6.624 -15.359 1.00 86.75 188 ASP A O 1
ATOM 1472 N N . PHE A 1 189 ? 21.268 5.117 -14.918 1.00 89.19 189 PHE A N 1
ATOM 1473 C CA . PHE A 1 189 ? 20.345 4.000 -14.771 1.00 89.19 189 PHE A CA 1
ATOM 1474 C C . PHE A 1 189 ? 19.465 4.156 -13.527 1.00 89.19 189 PHE A C 1
ATOM 1476 O O . PHE A 1 189 ? 18.249 3.979 -13.617 1.00 89.19 189 PHE A O 1
ATOM 1483 N N . HIS A 1 190 ? 20.043 4.507 -12.376 1.00 90.06 190 HIS A N 1
ATOM 1484 C CA . HIS A 1 190 ? 19.271 4.753 -11.158 1.00 90.06 190 HIS A CA 1
ATOM 1485 C C . HIS A 1 190 ? 18.273 5.902 -11.328 1.00 90.06 190 HIS A C 1
ATOM 1487 O O . HIS A 1 190 ? 17.115 5.752 -10.937 1.00 90.06 190 HIS A O 1
ATOM 1493 N N . ASP A 1 191 ? 18.675 6.996 -11.972 1.00 89.94 191 ASP A N 1
ATOM 1494 C CA . ASP A 1 191 ? 17.820 8.156 -12.223 1.00 89.94 191 ASP A CA 1
ATOM 1495 C C . ASP A 1 191 ? 16.662 7.810 -13.159 1.00 89.94 191 ASP A C 1
ATOM 1497 O O . ASP A 1 191 ? 15.526 8.222 -12.911 1.00 89.94 191 ASP A O 1
ATOM 1501 N N . PHE A 1 192 ? 16.917 7.001 -14.193 1.00 90.81 192 PHE A N 1
ATOM 1502 C CA . PHE A 1 192 ? 15.878 6.460 -15.065 1.00 90.81 192 PHE A CA 1
ATOM 1503 C C . PHE A 1 192 ? 14.869 5.608 -14.282 1.00 90.81 192 PHE A C 1
ATOM 1505 O O . PHE A 1 192 ? 13.658 5.831 -14.378 1.00 90.81 192 PHE A O 1
ATOM 1512 N N . ILE A 1 193 ? 15.346 4.654 -13.476 1.00 93.25 193 ILE A N 1
ATOM 1513 C CA . ILE A 1 193 ? 14.469 3.795 -12.675 1.00 93.25 193 ILE A CA 1
ATOM 1514 C C . ILE A 1 193 ? 13.645 4.632 -11.691 1.00 93.25 193 ILE A C 1
ATOM 1516 O O . ILE A 1 193 ? 12.426 4.476 -11.642 1.00 93.25 193 ILE A O 1
ATOM 1520 N N . ALA A 1 194 ? 14.276 5.542 -10.949 1.00 92.12 194 ALA A N 1
ATOM 1521 C CA . ALA A 1 194 ? 13.607 6.363 -9.946 1.00 92.12 194 ALA A CA 1
ATOM 1522 C C . ALA A 1 194 ? 12.593 7.339 -10.570 1.00 92.12 194 ALA A C 1
ATOM 1524 O O . ALA A 1 194 ? 11.422 7.366 -10.183 1.00 92.12 194 ALA A O 1
ATOM 1525 N N . SER A 1 195 ? 13.023 8.119 -11.561 1.00 90.69 195 SER A N 1
ATOM 1526 C CA . SER A 1 195 ? 12.240 9.243 -12.091 1.00 90.69 195 SER A CA 1
ATOM 1527 C C . SER A 1 195 ? 11.175 8.820 -13.096 1.00 90.69 195 SER A C 1
ATOM 1529 O O . SER A 1 195 ? 10.201 9.544 -13.288 1.00 90.69 195 SER A O 1
ATOM 1531 N N . ILE A 1 196 ? 11.351 7.671 -13.756 1.00 91.00 196 ILE A N 1
ATOM 1532 C CA . ILE A 1 196 ? 10.419 7.200 -14.785 1.00 91.00 196 ILE A CA 1
ATOM 1533 C C . ILE A 1 196 ? 9.616 6.015 -14.272 1.00 91.00 196 ILE A C 1
ATOM 1535 O O . ILE A 1 196 ? 8.392 6.092 -14.210 1.00 91.00 196 ILE A O 1
ATOM 1539 N N . ILE A 1 197 ? 10.269 4.918 -13.893 1.00 93.88 197 ILE A N 1
ATOM 1540 C CA . ILE A 1 197 ? 9.547 3.687 -13.552 1.00 93.88 197 ILE A CA 1
ATOM 1541 C C . ILE A 1 197 ? 8.855 3.823 -12.194 1.00 93.88 197 ILE A C 1
ATOM 1543 O O . ILE A 1 197 ? 7.638 3.673 -12.091 1.00 93.88 197 ILE A O 1
ATOM 1547 N N . VAL A 1 198 ? 9.626 4.149 -11.159 1.00 94.06 198 VAL A N 1
ATOM 1548 C CA . VAL A 1 198 ? 9.141 4.217 -9.778 1.00 94.06 198 VAL A CA 1
ATOM 1549 C C . VAL A 1 198 ? 8.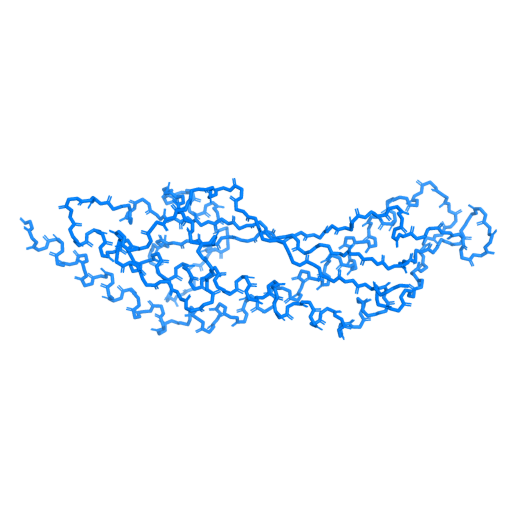120 5.341 -9.605 1.00 94.06 198 VAL A C 1
ATOM 1551 O O . VAL A 1 198 ? 7.042 5.108 -9.057 1.00 94.06 198 VAL A O 1
ATOM 1554 N N . ALA A 1 199 ? 8.396 6.528 -10.152 1.00 92.94 199 ALA A N 1
ATOM 1555 C CA . ALA A 1 199 ? 7.467 7.654 -10.105 1.00 92.94 199 ALA A CA 1
ATOM 1556 C C . ALA A 1 199 ? 6.100 7.340 -10.745 1.00 92.94 199 ALA A C 1
ATOM 1558 O O . ALA A 1 199 ? 5.069 7.668 -10.160 1.00 92.94 199 ALA A O 1
ATOM 1559 N N . ASN A 1 200 ? 6.057 6.676 -11.909 1.00 92.94 200 ASN A N 1
ATOM 1560 C CA . ASN A 1 200 ? 4.783 6.335 -12.557 1.00 92.94 200 ASN A CA 1
ATOM 1561 C C . ASN A 1 200 ? 3.954 5.359 -11.716 1.00 92.94 200 ASN A C 1
ATOM 1563 O O . ASN A 1 200 ? 2.760 5.583 -11.511 1.00 92.94 200 ASN A O 1
ATOM 1567 N N . VAL A 1 201 ? 4.582 4.318 -11.166 1.00 93.75 201 VAL A N 1
ATOM 1568 C CA . VAL A 1 201 ? 3.884 3.356 -10.302 1.00 93.75 201 VAL A CA 1
ATOM 1569 C C . VAL A 1 201 ? 3.333 4.034 -9.045 1.00 93.75 201 VAL A C 1
ATOM 1571 O O . VAL A 1 201 ? 2.169 3.823 -8.696 1.00 93.75 201 VAL A O 1
ATOM 1574 N N . PHE A 1 202 ? 4.122 4.900 -8.401 1.00 93.12 202 PHE A N 1
ATOM 1575 C CA . PHE A 1 202 ? 3.654 5.662 -7.242 1.00 93.12 202 PHE A CA 1
ATOM 1576 C C . PHE A 1 202 ? 2.518 6.622 -7.579 1.00 93.12 202 PHE A C 1
ATOM 1578 O O . PHE A 1 202 ? 1.559 6.707 -6.812 1.00 93.12 202 PHE A O 1
ATOM 1585 N N . ASN A 1 203 ? 2.575 7.297 -8.727 1.00 92.69 203 ASN A N 1
ATOM 1586 C CA . ASN A 1 203 ? 1.514 8.202 -9.163 1.00 92.69 203 ASN A CA 1
ATOM 1587 C C . ASN A 1 203 ? 0.178 7.472 -9.357 1.00 92.69 203 ASN A C 1
ATOM 1589 O O . ASN A 1 203 ? -0.869 7.995 -8.968 1.00 92.69 203 ASN A O 1
ATOM 1593 N N . PHE A 1 204 ? 0.193 6.251 -9.896 1.00 93.44 204 PHE A N 1
ATOM 1594 C CA . PHE A 1 204 ? -1.013 5.427 -10.012 1.00 93.44 204 PHE A CA 1
ATOM 1595 C C . PHE A 1 204 ? -1.559 5.015 -8.646 1.00 93.44 204 PHE A C 1
ATOM 1597 O O . PHE A 1 204 ? -2.744 5.220 -8.373 1.00 93.44 204 PHE A O 1
ATOM 1604 N N . TRP A 1 205 ? -0.697 4.483 -7.775 1.00 94.25 205 TRP A N 1
ATOM 1605 C CA . TRP A 1 205 ? -1.094 4.073 -6.429 1.00 94.25 205 TRP A CA 1
ATOM 1606 C C . TRP A 1 205 ? -1.682 5.244 -5.629 1.00 94.25 205 TRP A C 1
ATOM 1608 O O . TRP A 1 205 ? -2.793 5.135 -5.114 1.00 94.25 205 TRP A O 1
ATOM 1618 N N . VAL A 1 206 ? -0.994 6.392 -5.581 1.00 92.06 206 VAL A N 1
ATOM 1619 C CA . VAL A 1 206 ? -1.438 7.547 -4.785 1.00 92.06 206 VAL A CA 1
ATOM 1620 C C . VAL A 1 206 ? -2.727 8.158 -5.339 1.00 92.06 206 VAL A C 1
ATOM 1622 O O . VAL A 1 206 ? -3.580 8.602 -4.570 1.00 92.06 206 VAL A O 1
ATOM 1625 N N . THR A 1 207 ? -2.917 8.146 -6.663 1.00 92.50 207 THR A N 1
ATOM 1626 C CA . THR A 1 207 ? -4.145 8.645 -7.300 1.00 92.50 207 THR A CA 1
ATOM 1627 C C . THR A 1 207 ? -5.353 7.822 -6.873 1.00 92.50 207 THR A C 1
ATOM 1629 O O . THR A 1 207 ? -6.370 8.391 -6.462 1.00 92.50 207 THR A O 1
ATOM 1632 N N . GLU A 1 208 ? -5.239 6.495 -6.924 1.00 94.31 208 GLU A N 1
ATOM 1633 C CA . GLU A 1 208 ? -6.327 5.602 -6.534 1.00 94.31 208 GLU A CA 1
ATOM 1634 C C . GLU A 1 208 ? -6.561 5.613 -5.025 1.00 94.31 208 GLU A C 1
ATOM 1636 O O . GLU A 1 208 ? -7.705 5.763 -4.595 1.00 94.31 208 GLU A O 1
ATOM 1641 N N . LYS A 1 209 ? -5.493 5.564 -4.221 1.00 90.56 209 LYS A N 1
ATOM 1642 C CA . LYS A 1 209 ? -5.565 5.722 -2.763 1.00 90.56 209 LYS A CA 1
ATOM 1643 C C . LYS A 1 209 ? -6.349 6.976 -2.386 1.00 90.56 209 LYS A C 1
ATOM 1645 O O . LYS A 1 209 ? -7.317 6.907 -1.632 1.00 90.56 209 LYS A O 1
ATOM 1650 N N . ASN A 1 210 ? -5.993 8.117 -2.974 1.00 89.31 210 ASN A N 1
ATOM 1651 C CA . ASN A 1 210 ? -6.676 9.380 -2.713 1.00 89.31 210 ASN A CA 1
ATOM 1652 C C . ASN A 1 210 ? -8.130 9.368 -3.207 1.00 89.31 210 ASN A C 1
ATOM 1654 O O . ASN A 1 210 ? -8.995 9.986 -2.586 1.00 89.31 210 ASN A O 1
ATOM 1658 N N . ARG A 1 211 ? -8.431 8.685 -4.320 1.00 91.56 211 ARG A N 1
ATOM 1659 C CA . ARG A 1 211 ? -9.808 8.531 -4.813 1.00 91.56 211 ARG A CA 1
ATOM 1660 C C . ARG A 1 211 ? -10.667 7.737 -3.830 1.00 91.56 211 ARG A C 1
ATOM 1662 O O . ARG A 1 211 ? -11.781 8.174 -3.547 1.00 91.56 211 ARG A O 1
ATOM 1669 N N . ARG A 1 212 ? -10.165 6.614 -3.307 1.00 89.81 212 ARG A N 1
ATOM 1670 C CA . ARG A 1 212 ? -10.883 5.777 -2.331 1.00 89.81 212 ARG A CA 1
ATOM 1671 C C . ARG A 1 212 ? -11.050 6.481 -0.990 1.00 89.81 212 ARG A C 1
ATOM 1673 O O . ARG A 1 212 ? -12.171 6.541 -0.491 1.00 89.81 212 ARG A O 1
ATOM 1680 N N . ALA A 1 213 ? -9.995 7.132 -0.496 1.00 85.31 213 ALA A N 1
ATOM 1681 C CA . ALA A 1 213 ? -10.052 7.933 0.725 1.00 85.31 213 ALA A CA 1
ATOM 1682 C C . ALA A 1 213 ? -11.130 9.027 0.649 1.00 85.31 213 ALA A C 1
ATOM 1684 O O . ALA A 1 213 ? -11.932 9.162 1.563 1.00 85.31 213 ALA A O 1
ATOM 1685 N N . ARG A 1 214 ? -11.254 9.747 -0.477 1.00 82.69 214 ARG A N 1
ATOM 1686 C CA . ARG A 1 214 ? -12.317 10.759 -0.655 1.00 82.69 214 ARG A CA 1
ATOM 1687 C C . ARG A 1 214 ? -13.742 10.200 -0.598 1.00 82.69 214 ARG A C 1
ATOM 1689 O O . ARG A 1 214 ? -14.660 10.946 -0.272 1.00 82.69 214 ARG A O 1
ATOM 1696 N N . LEU A 1 215 ? -13.943 8.938 -0.973 1.00 83.75 215 LEU A N 1
ATOM 1697 C CA . LEU A 1 215 ? -15.259 8.293 -0.953 1.00 83.75 215 LEU A CA 1
ATOM 1698 C C . LEU A 1 215 ? -15.577 7.723 0.432 1.00 83.75 215 LEU A C 1
ATOM 1700 O O . LEU A 1 215 ? -16.664 7.961 0.956 1.00 83.75 215 LEU A O 1
ATOM 1704 N N . ARG A 1 216 ? -14.625 6.989 1.017 1.00 83.56 216 ARG A N 1
ATOM 1705 C CA . ARG A 1 216 ? -14.755 6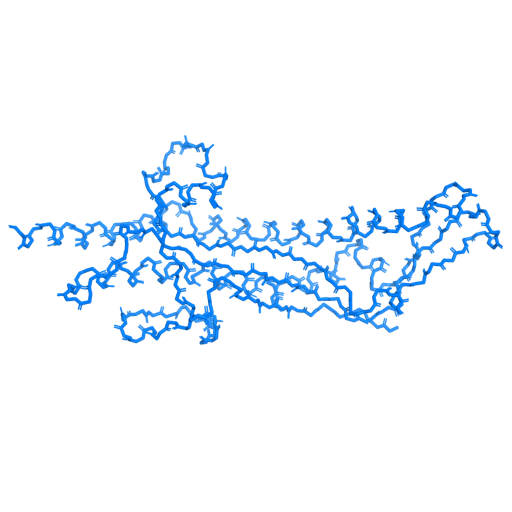.346 2.330 1.00 83.56 216 ARG A CA 1
ATOM 1706 C C . ARG A 1 216 ? -14.769 7.369 3.465 1.00 83.56 216 ARG A C 1
ATOM 1708 O O . ARG A 1 216 ? -15.642 7.303 4.322 1.00 83.56 216 ARG A O 1
ATOM 1715 N N . ASP A 1 217 ? -13.868 8.347 3.424 1.00 77.56 217 ASP A N 1
ATOM 1716 C CA . ASP A 1 217 ? -13.707 9.377 4.458 1.00 77.56 217 ASP A CA 1
ATOM 1717 C C . ASP A 1 217 ? -14.475 10.657 4.097 1.00 77.56 217 ASP A C 1
ATOM 1719 O O . ASP A 1 217 ? -14.157 11.758 4.552 1.00 77.56 217 ASP A O 1
ATOM 1723 N N . ALA A 1 218 ? -15.509 10.530 3.257 1.00 72.81 218 ALA A N 1
ATOM 1724 C CA . ALA A 1 218 ? -16.431 11.624 3.002 1.00 72.81 218 ALA A CA 1
ATOM 1725 C C . ALA A 1 218 ? -17.028 12.106 4.341 1.00 72.81 218 ALA A C 1
ATOM 1727 O O . ALA A 1 218 ? -17.382 11.268 5.178 1.00 72.81 218 ALA A O 1
ATOM 1728 N N . PRO A 1 219 ? -17.223 13.424 4.550 1.00 72.69 219 PRO A N 1
ATOM 1729 C CA . PRO A 1 219 ? -17.635 13.967 5.848 1.00 72.69 219 PRO A CA 1
ATOM 1730 C C . PRO A 1 219 ? -18.861 13.281 6.467 1.00 72.69 219 PRO A C 1
ATOM 1732 O O . PRO A 1 219 ? -18.921 13.096 7.678 1.00 72.69 219 PRO A O 1
ATOM 1735 N N . ALA A 1 220 ? -19.822 12.857 5.640 1.00 70.12 220 ALA A N 1
ATOM 1736 C CA . ALA A 1 220 ? -21.010 12.138 6.092 1.00 70.12 220 ALA A CA 1
ATOM 1737 C C . ALA A 1 220 ? -20.704 10.729 6.634 1.00 70.12 220 ALA A C 1
ATOM 1739 O O . ALA A 1 220 ? -21.247 10.354 7.668 1.00 70.12 220 ALA A O 1
ATOM 1740 N N . GLN A 1 221 ? -19.832 9.963 5.969 1.00 75.06 221 GLN A N 1
ATOM 1741 C CA . GLN A 1 221 ? -19.436 8.621 6.420 1.00 75.06 221 GLN A CA 1
ATOM 1742 C C . GLN A 1 221 ? -18.612 8.703 7.698 1.00 75.06 221 GLN A C 1
ATOM 1744 O O . GLN A 1 221 ? -18.859 7.982 8.664 1.00 75.06 221 GLN A O 1
ATOM 1749 N N . TYR A 1 222 ? -17.693 9.664 7.730 1.00 73.00 222 TYR A N 1
ATOM 1750 C CA . TYR A 1 222 ? -16.877 9.926 8.899 1.00 73.00 222 TYR A CA 1
ATOM 1751 C C . TYR A 1 222 ? -17.729 10.332 10.112 1.00 73.00 222 TYR A C 1
ATOM 1753 O O . TYR A 1 222 ? -17.549 9.820 11.217 1.00 73.00 222 TYR A O 1
ATOM 1761 N N . LYS A 1 223 ? -18.727 11.199 9.898 1.00 75.50 223 LYS A N 1
ATOM 1762 C CA . LYS A 1 223 ? -19.669 11.616 10.941 1.00 75.50 223 LYS A CA 1
ATOM 1763 C C . LYS A 1 223 ? -20.444 10.444 11.548 1.00 75.50 223 LYS A C 1
ATOM 1765 O O . LYS A 1 223 ? -20.664 10.450 12.752 1.00 75.50 223 LYS A O 1
ATOM 1770 N N . ILE A 1 224 ? -20.821 9.434 10.761 1.00 80.88 224 ILE A N 1
ATOM 1771 C CA . ILE A 1 224 ? -21.520 8.246 11.280 1.00 80.88 224 ILE A CA 1
ATOM 1772 C C . ILE A 1 224 ? -20.652 7.507 12.307 1.00 80.88 224 ILE A C 1
ATOM 1774 O O . ILE A 1 224 ? -21.143 7.160 13.381 1.00 80.88 224 ILE A O 1
ATOM 1778 N N . VAL A 1 225 ? -19.368 7.294 12.001 1.00 82.25 225 VAL A N 1
ATOM 1779 C CA . VAL A 1 225 ? -18.429 6.636 12.925 1.00 82.25 225 VAL A CA 1
ATOM 1780 C C . VAL A 1 225 ? -18.222 7.494 14.173 1.00 82.25 225 VAL A C 1
ATOM 1782 O O . VAL A 1 225 ? -18.318 6.986 15.291 1.00 82.25 225 VAL A O 1
ATOM 1785 N N . GLN A 1 226 ? -18.022 8.802 13.994 1.00 81.81 226 GLN A N 1
ATOM 1786 C CA . GLN A 1 226 ? -17.824 9.733 15.102 1.00 81.81 226 GLN A CA 1
ATOM 1787 C C . GLN A 1 226 ? -19.035 9.783 16.046 1.00 81.81 226 GLN A C 1
ATOM 1789 O O . GLN A 1 226 ? -18.869 9.666 17.256 1.00 81.81 226 GLN A O 1
ATOM 1794 N N . ASP A 1 227 ? -20.254 9.888 15.510 1.00 84.62 227 ASP A N 1
ATOM 1795 C CA . ASP A 1 227 ? -21.485 9.958 16.306 1.00 84.62 227 ASP A CA 1
ATOM 1796 C C . ASP A 1 227 ? -21.694 8.668 17.131 1.00 84.62 227 ASP A C 1
ATOM 1798 O O . ASP A 1 227 ? -22.158 8.717 18.276 1.00 84.62 227 ASP A O 1
ATOM 1802 N N . GLN A 1 228 ? -21.309 7.507 16.589 1.00 85.75 228 GLN A N 1
ATOM 1803 C CA . GLN A 1 228 ? -21.343 6.229 17.308 1.00 85.75 228 GLN A CA 1
ATOM 1804 C C . GLN A 1 228 ? -20.335 6.195 18.463 1.00 85.75 228 GLN A C 1
ATOM 1806 O O . GLN A 1 228 ? -20.695 5.806 19.576 1.00 85.75 228 GLN A O 1
ATOM 1811 N N . VAL A 1 229 ? -19.099 6.642 18.225 1.00 85.94 229 VAL A N 1
ATOM 1812 C CA . VAL A 1 229 ? -18.054 6.730 19.257 1.00 85.94 229 VAL A CA 1
ATOM 1813 C C . VAL A 1 229 ? -18.438 7.731 20.348 1.00 85.94 229 VAL A C 1
ATOM 1815 O O . VAL A 1 229 ? -18.334 7.417 21.533 1.00 85.94 229 VAL A O 1
ATOM 1818 N N . ASP A 1 230 ? -18.944 8.907 19.980 1.00 86.00 230 ASP A N 1
ATOM 1819 C CA . ASP A 1 230 ? -19.337 9.943 20.937 1.00 86.00 230 ASP A CA 1
ATOM 1820 C C . ASP A 1 230 ? -20.526 9.504 21.797 1.00 86.00 230 ASP A C 1
ATOM 1822 O O . ASP A 1 230 ? -20.536 9.749 23.004 1.00 86.00 230 ASP A O 1
ATOM 1826 N N . THR A 1 231 ? -21.483 8.768 21.223 1.00 87.81 231 THR A N 1
ATOM 1827 C CA . THR A 1 231 ? -22.583 8.155 21.984 1.00 87.81 231 THR A CA 1
ATOM 1828 C C . THR A 1 231 ? -22.056 7.172 23.036 1.00 87.81 231 THR A C 1
ATOM 1830 O O . THR A 1 231 ? -22.523 7.168 24.178 1.00 87.81 231 THR A O 1
ATOM 1833 N N . LEU A 1 232 ? -21.066 6.345 22.686 1.00 87.44 232 LEU A N 1
ATOM 1834 C CA . LEU A 1 232 ? -20.443 5.410 23.629 1.00 87.44 232 LEU A CA 1
ATOM 1835 C C . LEU A 1 232 ? -19.662 6.148 24.726 1.00 87.44 232 LEU A C 1
ATOM 1837 O O . LEU A 1 232 ? -19.828 5.831 25.905 1.00 87.44 232 LEU A O 1
ATOM 1841 N N . ARG A 1 233 ? -18.888 7.179 24.362 1.00 86.12 233 ARG A N 1
ATOM 1842 C CA . ARG A 1 233 ? -18.152 8.031 25.313 1.00 86.12 233 ARG A CA 1
ATOM 1843 C C . ARG A 1 233 ? -19.091 8.739 26.291 1.00 86.12 233 ARG A C 1
ATOM 1845 O O . ARG A 1 233 ? -18.835 8.741 27.491 1.00 86.12 233 ARG A O 1
ATOM 1852 N N . GLN A 1 234 ? -20.215 9.282 25.821 1.00 85.69 234 GLN A N 1
ATOM 1853 C CA . GLN A 1 234 ? -21.224 9.898 26.693 1.00 85.69 234 GLN A CA 1
ATOM 1854 C C . GLN A 1 234 ? -21.808 8.896 27.693 1.00 85.69 234 GLN A C 1
ATOM 1856 O O . GLN A 1 234 ? -21.950 9.210 28.874 1.00 85.69 234 GLN A O 1
ATOM 1861 N N . ARG A 1 235 ? -22.110 7.668 27.252 1.00 87.50 235 ARG A N 1
ATOM 1862 C CA . ARG A 1 235 ? -22.576 6.602 28.154 1.00 87.50 235 ARG A CA 1
ATOM 1863 C C . ARG A 1 235 ? -21.527 6.236 29.201 1.00 87.50 235 ARG A C 1
ATOM 1865 O O . ARG A 1 235 ? -21.904 5.936 30.327 1.00 87.50 235 ARG A O 1
ATOM 1872 N N . GLN A 1 236 ? -20.246 6.263 28.841 1.00 84.50 236 GLN A N 1
ATOM 1873 C CA . GLN A 1 236 ? -19.141 5.964 29.751 1.00 84.50 236 GLN A CA 1
ATOM 1874 C C . GLN A 1 236 ? -19.008 7.041 30.833 1.00 84.50 236 GLN A C 1
ATOM 1876 O O . GLN A 1 236 ? -18.910 6.712 32.010 1.00 84.50 236 GLN A O 1
ATOM 1881 N N . ILE A 1 237 ? -19.098 8.319 30.450 1.00 84.38 237 ILE A N 1
ATOM 1882 C CA . ILE A 1 237 ? -19.082 9.452 31.388 1.00 84.38 237 ILE A CA 1
ATOM 1883 C C . ILE A 1 237 ? -20.270 9.374 32.354 1.00 84.38 237 ILE A C 1
ATOM 1885 O O . ILE A 1 237 ? -20.084 9.521 33.553 1.00 84.38 237 ILE A O 1
ATOM 1889 N N . ASN A 1 238 ? -21.472 9.073 31.853 1.00 82.31 238 ASN A N 1
ATOM 1890 C CA . ASN A 1 238 ? -22.699 9.033 32.660 1.00 82.31 238 ASN A CA 1
ATOM 1891 C C . ASN A 1 238 ? -22.822 7.803 33.586 1.00 82.31 238 ASN A C 1
ATOM 1893 O O . ASN A 1 238 ? -23.819 7.678 34.297 1.00 82.31 238 ASN A O 1
ATOM 1897 N N . ARG A 1 239 ? -21.870 6.858 33.546 1.00 78.00 239 ARG A N 1
ATOM 1898 C CA . ARG A 1 239 ? -21.799 5.721 34.486 1.00 78.00 239 ARG A CA 1
ATOM 1899 C C . ARG A 1 239 ? -21.080 6.071 35.792 1.00 78.00 239 ARG A C 1
ATOM 1901 O O . ARG A 1 239 ? -21.176 5.290 36.739 1.00 78.00 239 ARG A O 1
ATOM 1908 N N . HIS A 1 240 ? -20.352 7.184 35.813 1.00 56.44 240 HIS A N 1
ATOM 1909 C CA . HIS A 1 240 ? -19.612 7.701 36.961 1.00 56.44 240 HIS A CA 1
ATOM 1910 C C . HIS A 1 240 ? -20.348 8.883 37.593 1.00 56.44 240 HIS A C 1
ATOM 1912 O O . HIS A 1 240 ? -20.202 9.038 38.825 1.00 56.44 240 HIS A O 1
#

Organism: Methylocella silvestris (NCBI:txid199596)

pLDDT: mean 86.41, std 13.4, range [31.36, 97.19]

Foldseek 3Di:
DFAFEAEAEAAPPFQAFDPLVLLVADFPPQQDSNLRTDAAEDAQVVVCVVCVPVPDPPDQDDPGDFKDKDKDWDKDFPDCVVQWDWDAPVNDQFHQIKIFGPHDYIYGYIHMHMYGYNVLDADSVDSLSSVLVSLSSNLVSVLVSQLCCCRPPNLRVVLCVDPLSVQGRGVRHIDGDDGTHPPCRVVGVVCCCVVRVGVVSVVSSVVSSVVVCCVCVPSVNVVVSVVVSVVSVVVVVVVD